Protein AF-A0A368F653-F1 (afdb_monomer)

Structure (mmCIF, N/CA/C/O backbone):
data_AF-A0A368F653-F1
#
_entry.id   AF-A0A368F653-F1
#
loop_
_atom_site.group_PDB
_atom_site.id
_atom_site.type_symbol
_atom_site.label_atom_id
_atom_site.label_alt_id
_atom_site.label_comp_id
_atom_site.label_asym_id
_atom_site.label_entity_id
_atom_site.label_seq_id
_atom_site.pdbx_PDB_ins_code
_atom_site.Cartn_x
_atom_site.Cartn_y
_atom_site.Cartn_z
_atom_site.occupancy
_atom_site.B_iso_or_equiv
_atom_site.auth_seq_id
_atom_site.auth_comp_id
_atom_site.auth_asym_id
_atom_site.auth_atom_id
_atom_site.pdbx_PDB_model_num
ATOM 1 N N . MET A 1 1 ? -7.208 -4.923 5.450 1.00 76.88 1 MET A N 1
ATOM 2 C CA . MET A 1 1 ? -7.261 -4.304 6.801 1.00 76.88 1 MET A CA 1
ATOM 3 C C . MET A 1 1 ? -8.378 -3.270 6.935 1.00 76.88 1 MET A C 1
ATOM 5 O O . MET A 1 1 ? -9.140 -3.354 7.892 1.00 76.88 1 MET A O 1
ATOM 9 N N . SER A 1 2 ? -8.522 -2.337 5.993 1.00 80.44 2 SER A N 1
ATOM 10 C CA . SER A 1 2 ? -9.525 -1.257 6.032 1.00 80.44 2 SER A CA 1
ATOM 11 C C . SER A 1 2 ? -10.973 -1.756 6.142 1.00 80.44 2 SER A C 1
ATOM 13 O O . SER A 1 2 ? -11.711 -1.318 7.021 1.00 80.44 2 SER A O 1
ATOM 15 N N . LEU A 1 3 ? -11.347 -2.781 5.364 1.00 83.62 3 LEU A N 1
ATOM 16 C CA . LEU A 1 3 ? -12.673 -3.419 5.440 1.00 83.62 3 LEU A CA 1
ATOM 17 C C . LEU A 1 3 ? -12.993 -4.018 6.817 1.00 83.62 3 LEU A C 1
ATOM 19 O O . LEU A 1 3 ? -14.116 -3.889 7.300 1.00 83.62 3 LEU A O 1
ATOM 23 N N . ASN A 1 4 ? -12.008 -4.640 7.472 1.00 85.12 4 ASN A N 1
ATOM 24 C CA . ASN A 1 4 ? -12.178 -5.210 8.811 1.00 85.12 4 ASN A CA 1
ATOM 25 C C . ASN A 1 4 ? -12.593 -4.122 9.814 1.00 85.12 4 ASN A C 1
ATOM 27 O O . ASN A 1 4 ? -13.530 -4.286 10.592 1.00 85.12 4 ASN A O 1
ATOM 31 N N . ARG A 1 5 ? -11.928 -2.967 9.740 1.00 83.50 5 ARG A N 1
ATOM 32 C CA . ARG A 1 5 ? -12.191 -1.832 10.628 1.00 83.50 5 ARG A CA 1
ATOM 33 C C . ARG A 1 5 ? -13.523 -1.170 10.328 1.00 83.50 5 ARG A C 1
ATOM 35 O O . ARG A 1 5 ? -14.296 -0.953 11.256 1.00 83.50 5 ARG A O 1
ATOM 42 N N . LEU A 1 6 ? -13.830 -0.927 9.056 1.00 85.19 6 LEU A N 1
ATOM 43 C CA . LEU A 1 6 ? -15.127 -0.380 8.669 1.00 85.19 6 LEU A CA 1
ATOM 44 C C . LEU A 1 6 ? -16.272 -1.280 9.164 1.00 85.19 6 LEU A C 1
ATOM 46 O O . LEU A 1 6 ? -17.218 -0.801 9.785 1.00 85.19 6 LEU A O 1
ATOM 50 N N . THR A 1 7 ? -16.143 -2.597 8.980 1.00 82.25 7 THR A N 1
ATOM 51 C CA . THR A 1 7 ? -17.160 -3.571 9.409 1.00 82.25 7 THR A CA 1
ATOM 52 C C . THR A 1 7 ? -17.342 -3.579 10.927 1.00 82.25 7 THR A C 1
ATOM 54 O O . THR A 1 7 ? -18.479 -3.612 11.398 1.00 82.25 7 THR A O 1
ATOM 57 N N . SER A 1 8 ? -16.252 -3.475 11.699 1.00 83.00 8 SER A N 1
ATOM 58 C CA . SER A 1 8 ? -16.332 -3.384 13.166 1.00 83.00 8 SER A CA 1
ATOM 59 C C . SER A 1 8 ? -17.085 -2.142 13.663 1.00 83.00 8 SER A C 1
ATOM 61 O O . SER A 1 8 ? -17.682 -2.185 14.737 1.00 83.00 8 SER A O 1
ATOM 63 N N . LEU A 1 9 ? -17.092 -1.056 12.879 1.00 82.25 9 LEU A N 1
ATOM 64 C CA . LEU A 1 9 ? -17.751 0.204 13.233 1.00 82.25 9 LEU A CA 1
ATOM 65 C C . LEU A 1 9 ? -19.211 0.264 12.776 1.00 82.25 9 LEU A C 1
ATOM 67 O O . LEU A 1 9 ? -20.044 0.812 13.493 1.00 82.25 9 LEU A O 1
ATOM 71 N N . ILE A 1 10 ? -19.527 -0.267 11.590 1.00 83.12 10 ILE A N 1
ATOM 72 C CA . ILE A 1 10 ? -20.886 -0.200 11.032 1.00 83.12 10 ILE A CA 1
ATOM 73 C C . ILE A 1 10 ? -21.785 -1.282 11.636 1.00 83.12 10 ILE A C 1
ATOM 75 O O . ILE A 1 10 ? -22.925 -0.992 11.996 1.00 83.12 10 ILE A O 1
ATOM 79 N N . VAL A 1 11 ? -21.30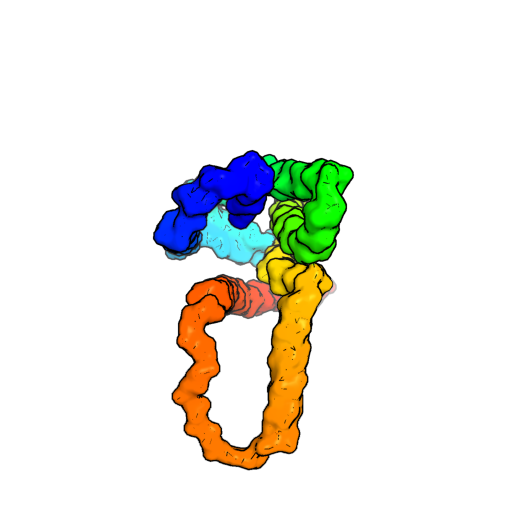1 -2.526 11.750 1.00 82.06 11 VAL A N 1
ATOM 80 C CA . VAL A 1 11 ? -22.145 -3.670 12.136 1.00 82.06 11 VAL A CA 1
ATOM 81 C C . VAL A 1 11 ? -21.439 -4.555 13.172 1.00 82.06 11 VAL A C 1
ATOM 83 O O . VAL A 1 11 ? -21.018 -5.671 12.856 1.00 82.06 11 VAL A O 1
ATOM 86 N N . PRO A 1 12 ? -21.328 -4.108 14.438 1.00 76.88 12 PRO A N 1
ATOM 87 C CA . PRO A 1 12 ? -20.602 -4.844 15.477 1.00 76.88 12 PRO A CA 1
ATOM 88 C C . PRO A 1 12 ? -21.175 -6.248 15.742 1.00 76.88 12 PRO A C 1
ATOM 90 O O . PRO A 1 12 ? -20.430 -7.174 16.052 1.00 76.88 12 PRO A O 1
ATOM 93 N N . THR A 1 13 ? -22.487 -6.441 15.569 1.00 75.25 13 THR A N 1
ATOM 94 C CA . THR A 1 13 ? -23.165 -7.733 15.779 1.00 75.25 13 THR A CA 1
ATOM 95 C C . THR A 1 13 ? -22.867 -8.757 14.682 1.00 75.25 13 THR A C 1
ATOM 97 O O . THR A 1 13 ? -22.738 -9.947 14.966 1.00 75.25 13 THR A O 1
ATOM 100 N N . SER A 1 14 ? -22.713 -8.309 13.435 1.00 75.75 14 SER A N 1
ATOM 101 C CA . SER A 1 14 ? -22.381 -9.179 12.298 1.00 75.75 14 SER A CA 1
ATOM 102 C C . SER A 1 14 ? -20.875 -9.346 12.122 1.00 75.75 14 SER A C 1
ATOM 104 O O . SER A 1 14 ? -20.441 -10.372 11.605 1.00 75.75 14 SER A O 1
ATOM 106 N N . TYR A 1 15 ? -20.068 -8.400 12.611 1.00 78.69 15 TYR A N 1
ATOM 107 C CA . TYR A 1 15 ? -18.607 -8.489 12.604 1.00 78.69 15 TYR A CA 1
ATOM 108 C C . TYR A 1 15 ? -18.107 -9.802 13.223 1.00 78.69 15 TYR A C 1
ATOM 110 O O . TYR A 1 15 ? -17.280 -10.484 12.623 1.00 78.69 15 TYR A O 1
ATOM 118 N N . LEU A 1 16 ? -18.680 -10.208 14.363 1.00 74.94 16 LEU A N 1
ATOM 119 C CA . LEU A 1 16 ? -18.322 -11.453 15.057 1.00 74.94 16 LEU A CA 1
ATOM 120 C C . LEU A 1 16 ? -18.653 -12.724 14.254 1.00 74.94 16 LEU A C 1
ATOM 122 O O . LEU A 1 16 ? -18.023 -13.757 14.464 1.00 74.94 16 LEU A O 1
ATOM 126 N N . LYS A 1 17 ? -19.621 -12.656 13.330 1.00 78.69 17 LYS A N 1
ATOM 127 C CA . LYS A 1 17 ? -19.984 -13.769 12.436 1.00 78.69 17 LYS A CA 1
ATOM 128 C C . LYS A 1 17 ? -19.128 -13.790 11.168 1.00 78.69 17 LYS A C 1
ATOM 130 O O . LYS A 1 17 ? -18.797 -14.862 10.674 1.00 78.69 17 LYS A O 1
ATOM 135 N N . ILE A 1 18 ? -18.768 -12.616 10.650 1.00 73.44 18 ILE A N 1
ATOM 136 C CA . ILE A 1 18 ? -17.991 -12.466 9.412 1.00 73.44 18 ILE A CA 1
ATOM 137 C C . ILE A 1 18 ? -16.508 -12.768 9.672 1.00 73.44 18 ILE A C 1
ATOM 139 O O . ILE A 1 18 ? -15.918 -13.615 9.000 1.00 73.44 18 ILE A O 1
ATOM 143 N N . PHE A 1 19 ? -15.916 -12.134 10.687 1.00 77.56 19 PHE A N 1
ATOM 144 C CA . PHE A 1 19 ? -14.489 -12.224 11.010 1.00 77.56 19 PHE A CA 1
ATOM 145 C C . PHE A 1 19 ? -14.221 -13.225 12.138 1.00 77.56 19 PHE A C 1
ATOM 147 O O . PHE A 1 19 ? -13.695 -12.890 13.199 1.00 77.56 19 PHE A O 1
ATOM 154 N N . THR A 1 20 ? -14.576 -14.490 11.905 1.00 80.56 20 THR A N 1
ATOM 155 C CA . THR A 1 20 ? -14.161 -15.584 12.796 1.00 80.56 20 THR A CA 1
ATOM 156 C C . THR A 1 20 ? -12.674 -15.913 12.594 1.00 80.56 20 THR A C 1
ATOM 158 O O . THR A 1 20 ? -12.119 -15.627 11.526 1.00 80.56 20 THR A O 1
ATOM 161 N N . PRO A 1 21 ? -11.996 -16.552 13.570 1.00 77.31 21 PRO A N 1
ATOM 162 C CA . PRO A 1 21 ? -10.597 -16.955 13.413 1.00 77.31 21 PRO A CA 1
ATOM 163 C C . PRO A 1 21 ? -10.356 -17.847 12.188 1.00 77.31 21 PRO A C 1
ATOM 165 O O . PRO A 1 21 ? -9.355 -17.679 11.498 1.00 77.31 21 PRO A O 1
ATOM 168 N N . ARG A 1 22 ? -11.301 -18.750 11.879 1.00 77.88 22 ARG A N 1
ATOM 169 C CA . ARG A 1 22 ? -11.236 -19.626 10.698 1.00 77.88 22 ARG A CA 1
ATOM 170 C C . ARG A 1 22 ? -11.344 -18.824 9.400 1.00 77.88 22 ARG A C 1
ATOM 172 O O . ARG A 1 22 ? -10.471 -18.948 8.551 1.00 77.88 22 ARG A O 1
ATOM 179 N N . ASN A 1 23 ? -12.345 -17.949 9.276 1.00 79.06 23 ASN A N 1
ATOM 180 C CA . ASN A 1 23 ? -12.518 -17.115 8.079 1.00 79.06 23 ASN A CA 1
ATOM 181 C C . ASN A 1 23 ? -11.330 -16.171 7.870 1.00 79.06 23 ASN A C 1
ATOM 183 O O . ASN A 1 23 ? -10.853 -16.007 6.754 1.00 79.06 23 ASN A O 1
ATOM 187 N N . THR A 1 24 ? -10.813 -15.589 8.953 1.00 81.00 24 THR A N 1
ATOM 188 C CA . THR A 1 24 ? -9.637 -14.713 8.899 1.00 81.00 24 THR A CA 1
ATOM 189 C C . THR A 1 24 ? -8.402 -15.480 8.427 1.00 81.00 24 THR A C 1
ATOM 191 O O . THR A 1 24 ? -7.661 -14.967 7.594 1.00 81.00 24 THR A O 1
ATOM 194 N N . ALA A 1 25 ? -8.199 -16.719 8.892 1.00 78.81 25 ALA A N 1
ATOM 195 C CA . ALA A 1 25 ? -7.115 -17.568 8.402 1.00 78.81 25 ALA A CA 1
ATOM 196 C C . ALA A 1 25 ? -7.254 -17.863 6.900 1.00 78.81 25 ALA A C 1
ATOM 198 O O . ALA A 1 25 ? -6.274 -17.731 6.173 1.00 78.81 25 ALA A O 1
ATOM 199 N N . VAL A 1 26 ? -8.465 -18.172 6.420 1.00 83.69 26 VAL A N 1
ATOM 200 C CA . VAL A 1 26 ? -8.724 -18.379 4.984 1.00 83.69 26 VAL A CA 1
ATOM 201 C C . VAL A 1 26 ? -8.425 -17.114 4.176 1.00 83.69 26 VAL A C 1
ATOM 203 O O . VAL A 1 26 ? -7.721 -17.198 3.176 1.00 83.69 26 VAL A O 1
ATOM 206 N N . ILE A 1 27 ? -8.886 -15.937 4.620 1.00 79.75 27 ILE A N 1
ATOM 207 C CA . ILE A 1 27 ? -8.609 -14.652 3.949 1.00 79.75 27 ILE A CA 1
ATOM 208 C C . ILE A 1 27 ? -7.101 -14.395 3.864 1.00 79.75 27 ILE A C 1
ATOM 210 O O . ILE A 1 27 ? -6.602 -13.974 2.821 1.00 79.75 27 ILE A O 1
ATOM 214 N N . VAL A 1 28 ? -6.367 -14.656 4.948 1.00 82.00 28 VAL A N 1
ATOM 215 C CA . VAL A 1 28 ? -4.909 -14.508 4.971 1.00 82.00 28 VAL A CA 1
ATOM 216 C C . VAL A 1 28 ? -4.273 -15.468 3.968 1.00 82.00 28 VAL A C 1
ATOM 218 O O . VAL A 1 28 ? -3.560 -15.003 3.088 1.00 82.00 28 VAL A O 1
ATOM 221 N N . ILE A 1 29 ? -4.572 -16.769 4.031 1.00 83.69 29 ILE A N 1
ATOM 222 C CA . ILE A 1 29 ? -4.018 -17.777 3.108 1.00 83.69 29 ILE A CA 1
ATOM 223 C C . ILE A 1 29 ? -4.320 -17.423 1.647 1.00 83.69 29 ILE A C 1
ATOM 225 O O . ILE A 1 29 ? -3.423 -17.483 0.811 1.00 83.69 29 ILE A O 1
ATOM 229 N N . ALA A 1 30 ? -5.546 -16.995 1.340 1.00 83.56 30 ALA A N 1
ATOM 230 C CA . ALA A 1 30 ? -5.925 -16.568 -0.004 1.00 83.56 30 ALA A CA 1
ATOM 231 C C . ALA A 1 30 ? -5.119 -15.344 -0.471 1.00 83.56 30 ALA A C 1
ATOM 233 O O . ALA A 1 30 ? -4.654 -15.312 -1.607 1.00 83.56 30 ALA A O 1
ATOM 234 N N . THR A 1 31 ? -4.893 -14.371 0.419 1.00 80.81 31 THR A N 1
ATOM 235 C CA . THR A 1 31 ? -4.040 -13.207 0.129 1.00 80.81 31 THR A CA 1
ATOM 236 C C . THR A 1 31 ? -2.606 -13.642 -0.179 1.00 80.81 31 THR A C 1
ATOM 238 O O . THR A 1 31 ? -2.029 -13.188 -1.160 1.00 80.81 31 THR A O 1
ATOM 241 N N . TRP A 1 32 ? -2.044 -14.564 0.611 1.00 85.44 32 TRP A N 1
ATOM 242 C CA . TRP A 1 32 ? -0.703 -15.109 0.377 1.00 85.44 32 TRP A CA 1
ATOM 243 C C . TRP A 1 32 ? -0.597 -15.857 -0.950 1.00 85.44 32 TRP A C 1
ATOM 245 O O . TRP A 1 32 ? 0.360 -15.647 -1.690 1.00 85.44 32 TRP A O 1
ATOM 255 N N . ALA A 1 33 ? -1.577 -16.703 -1.268 1.00 84.75 33 ALA A N 1
ATOM 256 C CA . ALA A 1 33 ? -1.611 -17.438 -2.528 1.00 84.75 33 ALA A CA 1
ATOM 257 C C . ALA A 1 33 ? -1.685 -16.488 -3.733 1.00 84.75 33 ALA A C 1
ATOM 259 O O . ALA A 1 33 ? -0.970 -16.683 -4.717 1.00 84.75 33 ALA A O 1
ATOM 260 N N . PHE A 1 34 ? -2.493 -15.428 -3.636 1.00 81.50 34 PHE A N 1
ATOM 261 C CA . PHE A 1 34 ? -2.570 -14.389 -4.661 1.00 81.50 34 PHE A CA 1
ATOM 262 C C . PHE A 1 34 ? -1.222 -13.677 -4.844 1.00 81.50 34 PHE A C 1
ATOM 264 O O . PHE A 1 34 ? -0.725 -13.610 -5.964 1.00 81.50 34 PHE A O 1
ATOM 271 N N . SER A 1 35 ? -0.583 -13.238 -3.752 1.00 79.56 35 SER A N 1
ATOM 272 C CA . SER A 1 35 ? 0.741 -12.602 -3.805 1.00 79.56 35 SER A CA 1
ATOM 273 C C . SER A 1 35 ? 1.816 -13.519 -4.391 1.00 79.56 35 SER A C 1
ATOM 275 O O . SER A 1 35 ? 2.617 -13.084 -5.215 1.00 79.56 35 SER A O 1
ATOM 277 N N . PHE A 1 36 ? 1.829 -14.796 -4.006 1.00 81.44 36 PHE A N 1
ATOM 278 C CA . PHE A 1 36 ? 2.772 -15.763 -4.561 1.00 81.44 36 PHE A CA 1
ATOM 279 C C . PHE A 1 36 ? 2.563 -15.933 -6.067 1.00 81.44 36 PHE A C 1
ATOM 281 O O . PHE A 1 36 ? 3.524 -15.875 -6.824 1.00 81.44 36 PHE A O 1
ATOM 288 N N . THR A 1 37 ? 1.306 -16.036 -6.505 1.00 83.38 37 THR A N 1
ATOM 289 C CA . THR A 1 37 ? 0.952 -16.153 -7.927 1.00 83.38 37 THR A CA 1
ATOM 290 C C . THR A 1 37 ? 1.459 -14.956 -8.729 1.00 83.38 37 THR A C 1
ATOM 292 O O . THR A 1 37 ? 2.094 -15.142 -9.766 1.00 83.38 37 THR A O 1
ATOM 295 N N . THR A 1 38 ? 1.240 -13.730 -8.239 1.00 76.50 38 THR A N 1
ATOM 296 C CA . THR A 1 38 ? 1.727 -12.520 -8.918 1.00 76.50 38 THR A CA 1
ATOM 297 C C . THR A 1 38 ? 3.252 -12.466 -8.976 1.00 76.50 38 THR A C 1
ATOM 299 O O . THR A 1 38 ? 3.799 -12.092 -10.006 1.00 76.50 38 THR A O 1
ATOM 302 N N . CYS A 1 39 ? 3.954 -12.897 -7.921 1.00 80.19 39 CYS A N 1
ATOM 303 C CA . CYS A 1 39 ? 5.417 -12.956 -7.929 1.00 80.19 39 CYS A CA 1
ATOM 304 C C . CYS A 1 39 ? 5.948 -14.020 -8.897 1.00 80.19 39 CYS A C 1
ATOM 306 O O . CYS A 1 39 ? 6.911 -13.768 -9.614 1.00 80.19 39 CYS A O 1
ATOM 308 N N . SER A 1 40 ? 5.322 -15.198 -8.953 1.00 80.75 40 SER A N 1
ATOM 309 C CA . SER A 1 40 ? 5.719 -16.260 -9.881 1.00 80.75 40 SER A CA 1
ATOM 310 C C . SER A 1 40 ? 5.539 -15.852 -11.343 1.00 80.75 40 SER A C 1
ATOM 312 O O . SER A 1 40 ? 6.361 -16.224 -12.171 1.00 80.75 40 SER A O 1
ATOM 314 N N . MET A 1 41 ? 4.514 -15.052 -11.665 1.00 79.06 41 MET A N 1
ATOM 315 C CA . MET A 1 41 ? 4.319 -14.524 -13.022 1.00 79.06 41 MET A CA 1
ATOM 316 C C . MET A 1 41 ? 5.480 -13.639 -13.492 1.00 79.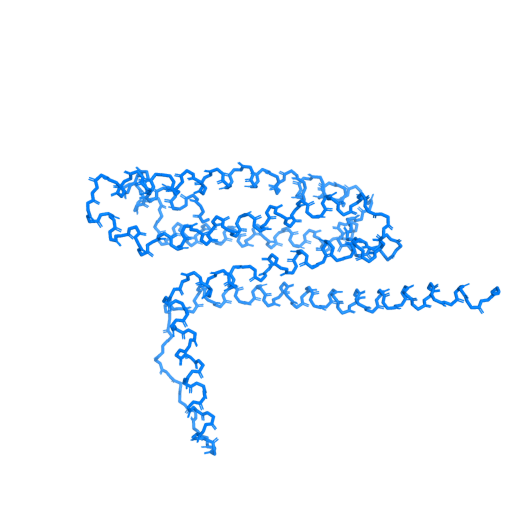06 41 MET A C 1
ATOM 318 O O . MET A 1 41 ? 5.809 -13.662 -14.672 1.00 79.06 41 MET A O 1
ATOM 322 N N . LEU A 1 42 ? 6.131 -12.908 -12.582 1.00 76.06 42 LEU A N 1
ATOM 323 C CA . LEU A 1 42 ? 7.281 -12.056 -12.907 1.00 76.06 42 LEU A CA 1
ATOM 324 C C . LEU A 1 42 ? 8.556 -12.851 -13.228 1.00 76.06 42 LEU A C 1
ATOM 326 O O . LEU A 1 42 ? 9.484 -12.295 -13.807 1.00 76.06 42 LEU A O 1
ATOM 330 N N . LEU A 1 43 ? 8.613 -14.135 -12.859 1.00 79.81 43 LEU A N 1
ATOM 331 C CA . LEU A 1 43 ? 9.750 -15.020 -13.142 1.00 79.81 43 LEU A CA 1
ATOM 332 C C . LEU A 1 43 ? 9.660 -15.688 -14.522 1.00 79.81 43 LEU A C 1
ATOM 334 O O . LEU A 1 43 ? 10.589 -16.383 -14.919 1.00 79.81 43 LEU A O 1
ATOM 338 N N . ILE A 1 44 ? 8.543 -15.521 -15.232 1.00 83.25 44 ILE A N 1
ATOM 339 C CA . ILE A 1 44 ? 8.349 -16.084 -16.569 1.00 83.25 44 ILE A CA 1
ATOM 340 C C . ILE A 1 44 ? 9.101 -15.222 -17.588 1.00 83.25 44 ILE A C 1
ATOM 342 O O . ILE A 1 44 ? 9.008 -13.991 -17.559 1.00 83.25 44 ILE A O 1
ATOM 346 N N . ASP A 1 45 ? 9.804 -15.869 -18.519 1.00 80.62 45 ASP A N 1
ATOM 347 C CA . ASP A 1 45 ? 10.532 -15.188 -19.590 1.00 80.62 45 ASP A CA 1
ATOM 348 C C . ASP A 1 45 ? 9.610 -14.257 -20.394 1.00 80.62 45 ASP A C 1
ATOM 350 O O . ASP A 1 45 ? 8.548 -14.650 -20.884 1.00 80.62 45 ASP A O 1
ATOM 354 N N . GLY A 1 46 ? 10.013 -12.989 -20.510 1.00 79.81 46 GLY A N 1
ATOM 355 C CA . GLY A 1 46 ? 9.236 -11.933 -21.162 1.00 79.81 46 GLY A CA 1
ATOM 356 C C . GLY A 1 46 ? 8.209 -11.238 -20.259 1.00 79.81 46 GLY A C 1
ATOM 357 O O . GLY A 1 46 ? 7.622 -10.243 -20.675 1.00 79.81 46 GLY A O 1
ATOM 358 N N . CYS A 1 47 ? 7.987 -11.697 -19.030 1.00 81.06 47 CYS A N 1
ATOM 359 C CA . CYS A 1 47 ? 7.105 -11.054 -18.045 1.00 81.06 47 CYS A CA 1
ATOM 360 C C . CYS A 1 47 ? 7.890 -10.343 -16.924 1.00 81.06 47 CYS A C 1
ATOM 362 O O . CYS A 1 47 ? 7.308 -9.862 -15.951 1.00 81.06 47 CYS A O 1
ATOM 364 N N . ASN A 1 48 ? 9.215 -10.301 -17.048 1.00 79.56 48 ASN A N 1
ATOM 365 C CA . ASN A 1 48 ? 10.139 -9.797 -16.044 1.00 79.56 48 ASN A CA 1
ATOM 366 C C . ASN A 1 48 ? 10.036 -8.275 -15.843 1.00 79.56 48 ASN A C 1
ATOM 368 O O . ASN A 1 48 ? 9.822 -7.510 -16.789 1.00 79.56 48 ASN A O 1
ATOM 372 N N . PHE A 1 49 ? 10.247 -7.855 -14.595 1.00 78.00 49 PHE A N 1
ATOM 373 C CA . PHE A 1 49 ? 10.353 -6.460 -14.174 1.00 78.00 49 PHE A CA 1
ATOM 374 C C . PHE A 1 49 ? 11.823 -6.147 -13.894 1.00 78.00 49 PHE A C 1
ATOM 376 O O . PHE A 1 49 ? 12.366 -6.580 -12.877 1.00 78.00 49 PHE A O 1
ATOM 383 N N . ASN A 1 50 ? 12.479 -5.452 -14.824 1.00 76.38 50 ASN A N 1
ATOM 384 C CA . ASN A 1 50 ? 13.919 -5.219 -14.779 1.00 76.38 50 ASN A CA 1
ATOM 385 C C . ASN A 1 50 ? 14.239 -3.725 -14.783 1.00 76.38 50 ASN A C 1
ATOM 387 O O . ASN A 1 50 ? 13.500 -2.903 -15.318 1.00 76.38 50 ASN A O 1
ATOM 391 N N . PHE A 1 51 ? 15.397 -3.395 -14.219 1.00 72.81 51 PHE A N 1
ATOM 392 C CA . PHE A 1 51 ? 15.971 -2.064 -14.326 1.00 72.81 51 PHE A CA 1
ATOM 393 C C . PHE A 1 51 ? 16.626 -1.880 -15.700 1.00 72.81 51 PHE A C 1
ATOM 395 O O . PHE A 1 51 ? 17.519 -2.652 -16.070 1.00 72.81 51 PHE A O 1
ATOM 402 N N . ILE A 1 52 ? 16.180 -0.874 -16.450 1.00 75.12 52 ILE A N 1
ATOM 403 C CA . ILE A 1 52 ? 16.729 -0.510 -17.756 1.00 75.12 52 ILE A CA 1
ATOM 404 C C . ILE A 1 52 ? 17.770 0.588 -17.535 1.00 75.12 52 ILE A C 1
ATOM 406 O O . ILE A 1 52 ? 17.432 1.729 -17.231 1.00 75.12 52 ILE A O 1
ATOM 410 N N . GLY A 1 53 ? 19.051 0.238 -17.688 1.00 67.88 53 GLY A N 1
ATOM 411 C CA . GLY A 1 53 ? 20.170 1.147 -17.410 1.00 67.88 53 GLY A CA 1
ATOM 412 C C . GLY A 1 53 ? 20.207 2.398 -18.293 1.00 67.88 53 GLY A C 1
ATOM 413 O O . GLY A 1 53 ? 20.643 3.439 -17.819 1.00 67.88 53 GLY A O 1
ATOM 414 N N . SER A 1 54 ? 19.704 2.327 -19.532 1.00 71.44 54 SER A N 1
ATOM 415 C CA . SER A 1 54 ? 19.656 3.478 -20.448 1.00 71.44 54 SER A CA 1
ATOM 416 C C . SER A 1 54 ? 18.653 4.550 -20.016 1.00 71.44 54 SER A C 1
ATOM 418 O O . SER A 1 54 ? 18.891 5.728 -20.238 1.00 71.44 54 SER A O 1
ATOM 420 N N . GLU A 1 55 ? 17.561 4.149 -19.363 1.00 67.94 55 GLU A N 1
ATOM 421 C CA . GLU A 1 55 ? 16.473 5.042 -18.935 1.00 67.94 55 GLU A CA 1
ATOM 422 C C . GLU A 1 55 ? 16.490 5.316 -17.422 1.00 67.94 55 GLU A C 1
ATOM 424 O O . GLU A 1 55 ? 15.676 6.084 -16.911 1.00 67.94 55 GLU A O 1
ATOM 429 N N . ALA A 1 56 ? 17.416 4.679 -16.695 1.00 72.88 56 ALA A N 1
ATOM 430 C CA . ALA A 1 56 ? 17.528 4.707 -15.237 1.00 72.88 56 ALA A CA 1
ATOM 431 C C . ALA A 1 56 ? 16.186 4.476 -14.510 1.00 72.88 56 ALA A C 1
ATOM 433 O O . ALA A 1 56 ? 15.912 5.072 -13.463 1.00 72.88 56 ALA A O 1
ATOM 434 N N . GLU A 1 57 ? 15.352 3.592 -15.060 1.00 71.75 57 GLU A N 1
ATOM 435 C CA . GLU A 1 57 ? 14.026 3.285 -14.534 1.00 71.75 57 GLU A CA 1
ATOM 436 C C . GLU A 1 57 ? 13.759 1.781 -14.473 1.00 71.75 57 GLU A C 1
ATOM 438 O O . GLU A 1 57 ? 14.377 0.970 -15.169 1.00 71.75 57 GLU A O 1
ATOM 443 N N . PHE A 1 58 ? 12.806 1.403 -13.625 1.00 75.69 58 PHE A N 1
ATOM 444 C CA . PHE A 1 58 ? 12.275 0.050 -13.611 1.00 75.69 58 PHE A CA 1
ATOM 445 C C . PHE A 1 58 ? 11.088 -0.047 -14.555 1.00 75.69 58 PHE A C 1
ATOM 447 O O . PHE A 1 58 ? 10.093 0.654 -14.375 1.00 75.69 58 PHE A O 1
ATOM 454 N N . ALA A 1 59 ? 11.175 -0.959 -15.516 1.00 76.38 59 ALA A N 1
ATOM 455 C CA . ALA A 1 59 ? 10.116 -1.186 -16.480 1.00 76.38 59 ALA A CA 1
ATOM 456 C C . ALA A 1 59 ? 9.877 -2.683 -16.699 1.00 76.38 59 ALA A C 1
ATOM 458 O O . ALA A 1 59 ? 10.745 -3.540 -16.492 1.00 76.38 59 ALA A O 1
ATOM 459 N N . PHE A 1 60 ? 8.657 -2.999 -17.121 1.00 81.50 60 PHE A N 1
ATOM 460 C CA . PHE A 1 60 ? 8.318 -4.338 -17.582 1.00 81.50 60 PHE A CA 1
ATOM 461 C C . PHE A 1 60 ? 8.904 -4.575 -18.975 1.00 81.50 60 PHE A C 1
ATOM 463 O O . PHE A 1 60 ? 9.032 -3.646 -19.770 1.00 81.50 60 PHE A O 1
ATOM 470 N N . SER A 1 61 ? 9.239 -5.829 -19.280 1.00 82.44 61 SER A N 1
ATOM 471 C CA . SER A 1 61 ? 9.655 -6.227 -20.629 1.00 82.44 61 SER A CA 1
ATOM 472 C C . SER A 1 61 ? 8.623 -5.807 -21.689 1.00 82.44 61 SER A C 1
ATOM 474 O O . SER A 1 61 ? 7.418 -5.930 -21.470 1.00 82.44 61 SER A O 1
ATOM 476 N N . ASP A 1 62 ? 9.092 -5.387 -22.868 1.00 80.69 62 ASP A N 1
ATOM 477 C CA . ASP A 1 62 ? 8.242 -4.955 -23.992 1.00 80.69 62 ASP A CA 1
ATOM 478 C C . ASP A 1 62 ? 7.493 -6.114 -24.687 1.00 80.69 62 ASP A C 1
ATOM 480 O O . ASP A 1 62 ? 6.816 -5.958 -25.703 1.00 80.69 62 ASP A O 1
ATOM 484 N N . SER A 1 63 ? 7.585 -7.327 -24.139 1.00 87.88 63 SER A N 1
ATOM 485 C CA . SER A 1 63 ? 6.775 -8.442 -24.609 1.00 87.88 63 SER A CA 1
ATOM 486 C C . SER A 1 63 ? 5.284 -8.206 -24.320 1.00 87.88 63 SER A C 1
ATOM 488 O O . SER A 1 63 ? 4.887 -7.494 -23.392 1.00 87.88 63 SER A O 1
ATOM 490 N N . ARG A 1 64 ? 4.421 -8.915 -25.057 1.00 86.31 64 ARG A N 1
ATOM 491 C CA . ARG A 1 64 ? 2.968 -8.901 -24.825 1.00 86.31 64 ARG A CA 1
ATOM 492 C C . ARG A 1 64 ? 2.595 -9.269 -23.382 1.00 86.31 64 ARG A C 1
ATOM 494 O O . ARG A 1 64 ? 1.579 -8.785 -22.888 1.00 86.31 64 ARG A O 1
ATOM 501 N N . CYS A 1 65 ? 3.391 -10.109 -22.713 1.00 86.19 65 CYS A N 1
ATOM 502 C CA . CYS A 1 65 ? 3.164 -10.461 -21.314 1.00 86.19 65 CYS A CA 1
ATOM 503 C C . CYS A 1 65 ? 3.491 -9.299 -20.370 1.00 86.19 65 CYS A C 1
ATOM 505 O O . CYS A 1 65 ? 2.664 -8.944 -19.530 1.00 86.19 65 CYS A O 1
ATOM 507 N N . GLY A 1 66 ? 4.663 -8.679 -20.532 1.00 83.12 66 GLY A N 1
ATOM 508 C CA . GLY A 1 66 ? 5.093 -7.563 -19.692 1.00 83.12 66 GLY A CA 1
ATOM 509 C C . GLY A 1 66 ? 4.159 -6.359 -19.817 1.00 83.12 66 GLY A C 1
ATOM 510 O O . GLY A 1 66 ? 3.726 -5.818 -18.802 1.00 83.12 66 GLY A O 1
ATOM 511 N N . GLN A 1 67 ? 3.714 -6.026 -21.035 1.00 84.81 67 GLN A N 1
ATOM 512 C CA . GLN A 1 67 ? 2.724 -4.962 -21.250 1.00 84.81 67 GLN A CA 1
ATOM 513 C C . GLN A 1 67 ? 1.353 -5.274 -20.620 1.00 84.81 67 GLN A C 1
ATOM 515 O O . GLN A 1 67 ? 0.678 -4.373 -20.111 1.00 84.81 67 GLN A O 1
ATOM 520 N N . LEU A 1 68 ? 0.922 -6.543 -20.636 1.00 86.19 68 LEU A N 1
ATOM 521 C CA . LEU A 1 68 ? -0.319 -6.968 -19.983 1.00 86.19 68 LEU A CA 1
ATOM 522 C C . LEU A 1 68 ? -0.220 -6.762 -18.465 1.00 86.19 68 LEU A C 1
ATOM 524 O O . LEU A 1 68 ? -1.119 -6.176 -17.863 1.00 86.19 68 LEU A O 1
ATOM 528 N N . ILE A 1 69 ? 0.879 -7.206 -17.854 1.00 85.25 69 ILE A N 1
ATOM 529 C CA . ILE A 1 69 ? 1.113 -7.069 -16.412 1.00 85.25 69 ILE A CA 1
ATOM 530 C C . ILE A 1 69 ? 1.212 -5.591 -16.025 1.00 85.25 69 ILE A C 1
ATOM 532 O O . ILE A 1 69 ? 0.514 -5.167 -15.105 1.00 85.25 69 ILE A O 1
ATOM 536 N N . ALA A 1 70 ? 1.975 -4.790 -16.770 1.00 84.31 70 ALA A N 1
ATOM 537 C CA . ALA A 1 70 ? 2.089 -3.351 -16.544 1.00 84.31 70 ALA A CA 1
ATOM 538 C C . ALA A 1 70 ? 0.712 -2.663 -16.552 1.00 84.31 70 ALA A C 1
ATOM 540 O O . ALA A 1 70 ? 0.360 -1.893 -15.661 1.00 84.31 70 ALA A O 1
ATOM 541 N N . ARG A 1 71 ? -0.143 -2.978 -17.529 1.00 82.88 71 ARG A N 1
ATOM 542 C CA . ARG A 1 71 ? -1.454 -2.325 -17.625 1.00 82.88 71 ARG A CA 1
ATOM 543 C C . ARG A 1 71 ? -2.444 -2.808 -16.561 1.00 82.88 71 ARG A C 1
ATOM 545 O O . ARG A 1 71 ? -3.145 -1.989 -15.968 1.00 82.88 71 ARG A O 1
ATOM 552 N N . TYR A 1 72 ? -2.548 -4.118 -16.343 1.00 85.25 72 TYR A N 1
ATOM 553 C CA . TYR A 1 72 ? -3.583 -4.683 -15.472 1.00 85.25 72 TYR A CA 1
ATOM 554 C C . TYR A 1 72 ? -3.181 -4.719 -13.997 1.00 85.25 72 TYR A C 1
ATOM 556 O O . TYR A 1 72 ? -4.009 -4.416 -13.139 1.00 85.25 72 TYR A O 1
ATOM 564 N N . VAL A 1 73 ? -1.937 -5.088 -13.694 1.00 82.31 73 VAL A N 1
ATOM 565 C CA . VAL A 1 73 ? -1.457 -5.235 -12.314 1.00 82.31 73 VAL A CA 1
ATOM 566 C C . VAL A 1 73 ? -0.920 -3.908 -11.797 1.00 82.31 73 VAL A C 1
ATOM 568 O O . VAL A 1 73 ? -1.348 -3.456 -10.737 1.00 82.31 73 VAL A O 1
ATOM 571 N N . ASP A 1 74 ? -0.026 -3.264 -12.547 1.00 81.94 74 ASP A N 1
ATOM 572 C CA . ASP A 1 74 ? 0.640 -2.060 -12.053 1.00 81.94 74 ASP A CA 1
ATOM 573 C C . ASP A 1 74 ? -0.285 -0.836 -12.076 1.00 81.94 74 ASP A C 1
ATOM 575 O O . ASP A 1 74 ? -0.468 -0.187 -11.050 1.00 81.94 74 ASP A O 1
ATOM 579 N N . ILE A 1 75 ? -0.976 -0.580 -13.190 1.00 83.25 75 ILE A N 1
ATOM 580 C CA . ILE A 1 75 ? -1.872 0.582 -13.293 1.00 83.25 75 ILE A CA 1
ATOM 581 C C . ILE A 1 75 ? -3.271 0.267 -12.752 1.00 83.25 75 ILE A C 1
ATOM 583 O O . ILE A 1 75 ? -3.718 0.886 -11.783 1.00 83.25 75 ILE A O 1
ATOM 587 N N . ALA A 1 76 ? -4.003 -0.666 -13.369 1.00 88.94 76 ALA A N 1
ATOM 588 C CA . ALA A 1 76 ? -5.432 -0.825 -13.088 1.00 88.94 76 ALA A CA 1
ATOM 589 C C . ALA A 1 76 ? -5.706 -1.327 -11.661 1.00 88.94 76 ALA A C 1
ATOM 591 O O . ALA A 1 76 ? -6.491 -0.715 -10.932 1.00 88.94 76 ALA A O 1
ATOM 592 N N . TYR A 1 77 ? -5.050 -2.411 -11.238 1.00 87.19 77 TYR A N 1
ATOM 593 C CA . TYR A 1 77 ? -5.263 -2.992 -9.913 1.00 87.19 77 TYR A CA 1
ATOM 594 C C . TYR A 1 77 ? -4.835 -2.042 -8.787 1.00 87.19 77 TYR A C 1
ATOM 596 O O . TYR A 1 77 ? -5.633 -1.790 -7.879 1.00 87.19 77 TYR A O 1
ATOM 604 N N . ASN A 1 78 ? -3.635 -1.454 -8.855 1.00 88.75 78 ASN A N 1
ATOM 605 C CA . ASN A 1 78 ? -3.172 -0.528 -7.816 1.00 88.75 78 ASN A CA 1
ATOM 606 C C . ASN A 1 78 ? -4.014 0.753 -7.760 1.00 88.75 78 ASN A C 1
ATOM 608 O O . ASN A 1 78 ? -4.340 1.218 -6.666 1.00 88.75 78 ASN A O 1
ATOM 612 N N . THR A 1 79 ? -4.447 1.289 -8.907 1.00 89.31 79 THR A N 1
ATOM 613 C CA . THR A 1 79 ? -5.335 2.463 -8.941 1.00 89.31 79 THR A CA 1
ATOM 614 C C . THR A 1 79 ? -6.676 2.160 -8.279 1.00 89.31 79 THR A C 1
ATOM 616 O O . THR A 1 79 ? -7.123 2.915 -7.413 1.00 89.31 79 THR A O 1
ATOM 619 N N . VAL A 1 80 ? -7.311 1.032 -8.622 1.00 91.62 80 VAL A N 1
ATOM 620 C CA . VAL A 1 80 ? -8.564 0.600 -7.980 1.00 91.62 80 VAL A CA 1
ATOM 621 C C . VAL A 1 80 ? -8.360 0.402 -6.479 1.00 91.62 80 VAL A C 1
ATOM 623 O O . VAL A 1 80 ? -9.211 0.806 -5.682 1.00 91.62 80 VAL A O 1
ATOM 626 N N . LEU A 1 81 ? -7.225 -0.164 -6.068 1.00 89.00 81 LEU A N 1
ATOM 627 C CA . LEU A 1 81 ? -6.886 -0.341 -4.660 1.00 89.00 81 LEU A CA 1
ATOM 628 C C . LEU A 1 81 ? -6.817 1.012 -3.941 1.00 89.00 81 LEU A C 1
ATOM 630 O O . LEU A 1 81 ? -7.495 1.189 -2.934 1.00 89.00 81 LEU A O 1
ATOM 634 N N . VAL A 1 82 ? -6.083 1.994 -4.466 1.00 91.00 82 VAL A N 1
ATOM 635 C CA . VAL A 1 82 ? -5.972 3.335 -3.861 1.00 91.00 82 VAL A CA 1
ATOM 636 C C . VAL A 1 82 ? -7.331 4.033 -3.782 1.00 91.00 82 VAL A C 1
ATOM 638 O O . VAL A 1 82 ? -7.721 4.513 -2.713 1.00 91.00 82 VAL A O 1
ATOM 641 N N . VAL A 1 83 ? -8.074 4.048 -4.892 1.00 92.62 83 VAL A N 1
ATOM 642 C CA . VAL A 1 83 ? -9.375 4.725 -5.003 1.00 92.62 83 VAL A CA 1
ATOM 643 C C . VAL A 1 83 ? -10.428 4.092 -4.095 1.00 92.62 83 VAL A C 1
ATOM 645 O O . VAL A 1 83 ? -11.338 4.782 -3.650 1.00 92.62 83 VAL A O 1
ATOM 648 N N . THR A 1 84 ? -10.318 2.804 -3.768 1.00 91.88 84 THR A N 1
ATOM 649 C CA . THR A 1 84 ? -11.260 2.136 -2.856 1.00 91.88 84 THR A CA 1
ATOM 650 C C . THR A 1 84 ? -10.810 2.201 -1.397 1.00 91.88 84 THR A C 1
ATOM 652 O O . THR A 1 84 ? -11.614 2.502 -0.513 1.00 91.88 84 THR A O 1
ATOM 655 N N . VAL A 1 85 ? -9.529 1.957 -1.116 1.00 91.31 85 VAL A N 1
ATOM 656 C CA . VAL A 1 85 ? -9.000 1.838 0.249 1.00 91.31 85 VAL A CA 1
ATOM 657 C C . VAL A 1 85 ? -8.956 3.184 0.966 1.00 91.31 85 VAL A C 1
ATOM 659 O O . VAL A 1 85 ? -9.389 3.254 2.119 1.00 91.31 85 VAL A O 1
ATOM 662 N N . ILE A 1 86 ? -8.508 4.260 0.307 1.00 92.50 86 ILE A N 1
ATOM 663 C CA . ILE A 1 86 ? -8.404 5.581 0.950 1.00 92.50 86 ILE A CA 1
ATOM 664 C C . ILE A 1 86 ? -9.780 6.089 1.416 1.00 92.50 86 ILE A C 1
ATOM 666 O O . ILE A 1 86 ? -9.902 6.451 2.592 1.00 92.50 86 ILE A O 1
ATOM 670 N N . PRO A 1 87 ? -10.849 6.074 0.593 1.00 93.62 87 PRO A N 1
ATOM 671 C CA . PRO A 1 87 ? -12.178 6.456 1.063 1.00 93.62 87 PRO A CA 1
ATOM 672 C C . PRO A 1 87 ? -12.692 5.570 2.194 1.00 93.62 87 PRO A C 1
ATOM 674 O O . PRO A 1 87 ? -13.280 6.091 3.137 1.00 93.62 87 PRO A O 1
ATOM 677 N N . ILE A 1 88 ? -12.444 4.255 2.159 1.00 92.19 88 ILE A N 1
ATOM 678 C CA . ILE A 1 88 ? -12.824 3.346 3.254 1.00 92.19 88 ILE A CA 1
ATOM 679 C C . ILE A 1 88 ? -12.121 3.741 4.561 1.00 92.19 88 ILE A C 1
ATOM 681 O O . ILE A 1 88 ? -12.759 3.750 5.620 1.00 92.19 88 ILE A O 1
ATOM 685 N N . ASP A 1 89 ? -10.833 4.086 4.511 1.00 91.56 89 ASP A N 1
ATOM 686 C CA . ASP A 1 89 ? -10.066 4.527 5.680 1.00 91.56 89 ASP A CA 1
ATOM 687 C C . ASP A 1 89 ? -10.581 5.873 6.223 1.00 91.56 89 ASP A C 1
ATOM 689 O O . ASP A 1 89 ? -10.786 6.016 7.435 1.00 91.56 89 ASP A O 1
ATOM 693 N N . ILE A 1 90 ? -10.869 6.836 5.339 1.00 92.19 90 ILE A N 1
ATOM 694 C CA . ILE A 1 90 ? -11.441 8.143 5.704 1.00 92.19 90 ILE A CA 1
ATOM 695 C C . ILE A 1 90 ? -12.836 7.976 6.315 1.00 92.19 90 ILE A C 1
ATOM 697 O O . ILE A 1 90 ? -13.114 8.530 7.381 1.00 92.19 90 ILE A O 1
ATOM 701 N N . LEU A 1 91 ? -13.705 7.179 5.686 1.00 92.06 91 LEU A N 1
ATOM 702 C CA . LEU A 1 91 ? -15.039 6.865 6.198 1.00 92.06 91 LEU A CA 1
ATOM 703 C C 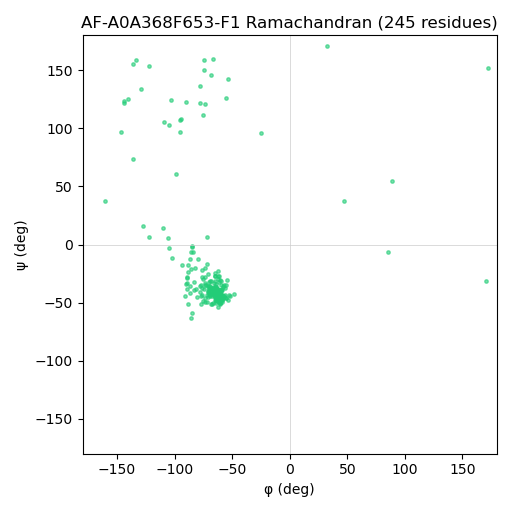. LEU 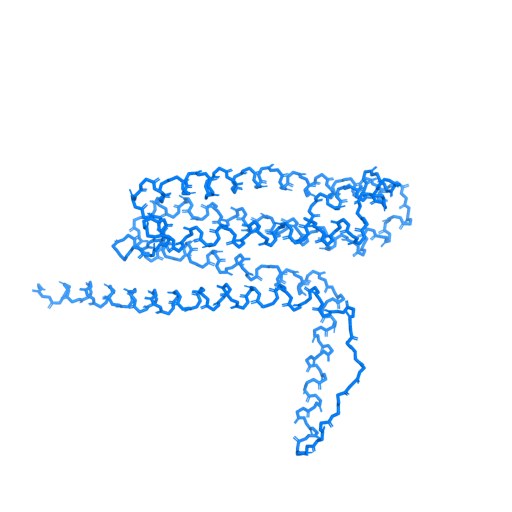A 1 91 ? -14.943 6.218 7.580 1.00 92.06 91 LEU A C 1
ATOM 705 O O . LEU A 1 91 ? -15.630 6.642 8.506 1.00 92.06 91 LEU A O 1
ATOM 709 N N . SER A 1 92 ? -14.047 5.248 7.756 1.00 90.50 92 SER A N 1
ATOM 710 C CA . SER A 1 92 ? -13.828 4.589 9.046 1.00 90.50 92 SER A CA 1
ATOM 711 C C . SER A 1 92 ? -13.435 5.589 10.142 1.00 90.50 92 SER A C 1
ATOM 713 O O . SER A 1 92 ? -14.000 5.563 11.237 1.00 90.50 92 SER A O 1
ATOM 715 N N . LEU A 1 93 ? -12.519 6.518 9.846 1.00 89.56 93 LEU A N 1
ATOM 716 C CA . LEU A 1 93 ? -12.126 7.594 10.764 1.00 89.56 93 LEU A CA 1
ATOM 717 C C . LEU A 1 93 ? -13.280 8.553 11.078 1.00 89.56 93 LEU A C 1
ATOM 719 O O . LEU A 1 93 ? -13.472 8.936 12.236 1.00 89.56 93 LEU A O 1
ATOM 723 N N . PHE A 1 94 ? -14.066 8.921 10.068 1.00 89.56 94 PHE A N 1
ATOM 724 C CA . PHE A 1 94 ? -15.218 9.802 10.226 1.00 89.56 94 PHE A CA 1
ATOM 725 C C . PHE A 1 94 ? -16.308 9.169 11.100 1.00 89.56 94 PHE A C 1
ATOM 727 O O . PHE A 1 94 ? -16.790 9.802 12.045 1.00 89.56 94 PHE A O 1
ATOM 734 N N . LEU A 1 95 ? -16.667 7.906 10.841 1.00 88.56 95 LEU A N 1
ATOM 735 C CA . LEU A 1 95 ? -17.635 7.163 11.651 1.00 88.56 95 LEU A CA 1
ATOM 736 C C . LEU A 1 95 ? -17.160 7.042 13.101 1.00 88.56 95 LEU A C 1
ATOM 738 O O . LEU A 1 95 ? -17.934 7.296 14.026 1.00 88.56 95 LEU A O 1
ATOM 742 N N . LEU A 1 96 ? -15.882 6.724 13.303 1.00 86.81 96 LEU A N 1
ATOM 743 C CA . LEU A 1 96 ? -15.285 6.634 14.630 1.00 86.81 96 LEU A CA 1
ATOM 744 C C . LEU A 1 96 ? -15.391 7.968 15.392 1.00 86.81 96 LEU A C 1
ATOM 746 O O . LEU A 1 96 ? -15.784 7.987 16.560 1.00 86.81 96 LEU A O 1
ATOM 750 N N . HIS A 1 97 ? -15.117 9.098 14.733 1.00 86.88 97 HIS A N 1
ATOM 751 C CA . HIS A 1 97 ? -15.261 10.423 15.341 1.00 86.88 97 HIS A CA 1
ATOM 752 C C . HIS A 1 97 ? -16.725 10.757 15.673 1.00 86.88 97 HIS A C 1
ATOM 754 O O . HIS A 1 97 ? -17.030 11.264 16.757 1.00 86.88 97 HIS A O 1
ATOM 760 N N . LYS A 1 98 ? -17.652 10.416 14.770 1.00 86.44 98 LYS A N 1
ATOM 761 C CA . LYS A 1 98 ? -19.096 10.610 14.961 1.00 86.44 98 LYS A CA 1
ATOM 762 C C . LYS A 1 98 ? -19.628 9.825 16.164 1.00 86.44 98 LYS A C 1
ATOM 764 O O . LYS A 1 98 ? -20.436 10.363 16.922 1.00 86.44 98 LYS A O 1
ATOM 769 N N . PHE A 1 99 ? -19.183 8.583 16.364 1.00 84.25 99 PHE A N 1
ATOM 770 C CA . PHE A 1 99 ? -19.574 7.777 17.526 1.00 84.25 99 PHE A CA 1
ATOM 771 C C . PHE A 1 99 ? -18.961 8.292 18.829 1.00 84.25 99 PHE A C 1
ATOM 773 O O . PHE A 1 99 ? -19.664 8.376 19.837 1.00 84.25 99 PHE A O 1
ATOM 780 N N . ALA A 1 100 ? -17.698 8.722 18.795 1.00 83.94 100 ALA A N 1
ATOM 781 C CA . ALA A 1 100 ? -17.029 9.294 19.958 1.00 83.94 100 ALA A CA 1
ATOM 782 C C . ALA A 1 100 ? -17.721 10.568 20.467 1.00 83.94 100 ALA A C 1
ATOM 784 O O . ALA A 1 100 ? -17.910 10.726 21.669 1.00 83.94 100 ALA A O 1
ATOM 785 N N . LYS A 1 101 ? -18.196 11.440 19.566 1.00 82.38 101 LYS A N 1
ATOM 786 C CA . LYS A 1 101 ? -18.933 12.657 19.951 1.00 82.38 101 LYS A CA 1
ATOM 787 C C . LYS A 1 101 ? -20.239 12.360 20.702 1.00 82.38 101 LYS A C 1
ATOM 789 O O . LYS A 1 101 ? -20.685 13.184 21.493 1.00 82.38 101 LYS A O 1
ATOM 794 N N . LYS A 1 102 ? -20.862 11.200 20.466 1.00 83.25 102 LYS A N 1
ATOM 795 C CA . LYS A 1 102 ? -22.155 10.835 21.066 1.00 83.25 102 LYS A CA 1
ATOM 796 C C . LYS A 1 102 ? -22.046 10.135 22.424 1.00 83.25 102 LYS A C 1
ATOM 798 O O . LYS A 1 102 ? -23.055 10.041 23.115 1.00 83.25 102 LYS A O 1
ATOM 803 N N . ARG A 1 103 ? -20.880 9.597 22.801 1.00 81.25 103 ARG A N 1
ATOM 804 C CA . ARG A 1 103 ? -20.721 8.791 24.026 1.00 81.25 103 ARG A CA 1
ATOM 805 C C . ARG A 1 103 ? -19.368 9.046 24.687 1.00 81.25 103 ARG A C 1
ATOM 807 O O . ARG A 1 103 ? -18.334 8.745 24.100 1.00 81.25 103 ARG A O 1
ATOM 814 N N . ALA A 1 104 ? -19.374 9.489 25.946 1.00 75.19 104 ALA A N 1
ATOM 815 C CA . ALA A 1 104 ? -18.155 9.753 26.721 1.00 75.19 104 ALA A CA 1
ATOM 816 C C . ALA A 1 104 ? -17.237 8.518 26.855 1.00 75.19 104 ALA A C 1
ATOM 818 O O . ALA A 1 104 ? -16.015 8.630 26.756 1.00 75.19 104 ALA A O 1
ATOM 819 N N . GLU A 1 105 ? -17.815 7.324 26.998 1.00 75.44 105 GLU A N 1
ATOM 820 C CA . GLU A 1 105 ? -17.073 6.056 27.039 1.00 75.44 105 GLU A CA 1
ATOM 821 C C . GLU A 1 105 ? -16.360 5.761 25.704 1.00 75.44 105 GLU A C 1
ATOM 823 O O . GLU A 1 105 ? -15.209 5.314 25.669 1.00 75.44 105 GLU A O 1
ATOM 828 N N . CYS A 1 106 ? -16.998 6.134 24.590 1.00 73.88 106 CYS A N 1
ATOM 829 C CA . CYS A 1 106 ? -16.442 6.005 23.249 1.00 73.88 106 CYS A CA 1
ATOM 830 C C . CYS A 1 106 ? -15.293 7.001 23.006 1.00 73.88 106 CYS A C 1
ATOM 832 O O . CYS A 1 106 ? -14.380 6.696 22.249 1.00 73.88 106 CYS A O 1
ATOM 834 N N . THR A 1 107 ? -15.244 8.136 23.712 1.00 75.62 107 THR A N 1
ATOM 835 C CA . THR A 1 107 ? -14.102 9.071 23.676 1.00 75.62 107 THR A CA 1
ATOM 836 C C . THR A 1 107 ? -12.823 8.461 24.260 1.00 75.62 107 THR A C 1
ATOM 838 O O . THR A 1 107 ? -11.729 8.670 23.726 1.00 75.62 107 THR A O 1
ATOM 841 N N . ARG A 1 108 ? -12.928 7.668 25.338 1.00 77.50 108 ARG A N 1
ATOM 842 C CA . ARG A 1 108 ? -11.768 6.966 25.922 1.00 77.50 108 ARG A CA 1
ATOM 843 C C . ARG A 1 108 ? -11.289 5.837 25.011 1.00 77.50 108 ARG A C 1
ATOM 845 O O . ARG A 1 108 ? -10.081 5.676 24.834 1.00 77.50 108 ARG A O 1
ATOM 852 N N . TYR A 1 109 ? -12.227 5.101 24.417 1.00 76.19 109 TYR A N 1
ATOM 853 C CA . TYR A 1 109 ? -11.953 4.104 23.382 1.00 76.19 109 TYR A CA 1
ATOM 854 C C . TYR A 1 109 ? -11.282 4.740 22.150 1.00 76.19 109 TYR A C 1
ATOM 856 O O . TYR A 1 109 ? -10.204 4.309 21.748 1.00 76.19 109 TYR A O 1
ATOM 864 N N . LEU A 1 110 ? -11.819 5.856 21.642 1.00 79.44 110 LEU A N 1
ATOM 865 C CA . LEU A 1 110 ? -11.254 6.641 20.540 1.00 79.44 110 LEU A CA 1
ATOM 866 C C . LEU A 1 110 ? -9.797 7.022 20.806 1.00 79.44 110 LEU A C 1
ATOM 868 O O . LEU A 1 110 ? -8.963 6.864 19.924 1.00 79.44 110 LEU A O 1
ATOM 872 N N . ARG A 1 111 ? -9.466 7.532 22.000 1.00 78.25 111 ARG A N 1
ATOM 873 C CA . ARG A 1 111 ? -8.090 7.961 22.308 1.00 78.25 111 ARG A CA 1
ATOM 874 C C . ARG A 1 111 ? -7.084 6.806 22.201 1.00 78.25 111 ARG A C 1
ATOM 876 O O . ARG A 1 111 ? -5.935 7.057 21.850 1.00 78.25 111 ARG A O 1
ATOM 883 N N . LYS A 1 112 ? -7.509 5.569 22.477 1.00 79.12 112 LYS A N 1
ATOM 884 C CA . LYS A 1 112 ? -6.668 4.368 22.359 1.00 79.12 112 LYS A CA 1
ATOM 885 C C . LYS A 1 112 ? -6.603 3.822 20.933 1.00 79.12 112 LYS A C 1
ATOM 887 O O . LYS A 1 112 ? -5.535 3.414 20.496 1.00 79.12 112 LYS A O 1
ATOM 892 N N . GLU A 1 113 ? -7.718 3.844 20.210 1.00 80.88 113 GLU A N 1
ATOM 893 C CA . GLU A 1 113 ? -7.823 3.225 18.882 1.00 80.88 113 GLU A CA 1
ATOM 894 C C . GLU A 1 113 ? -7.431 4.167 17.736 1.00 80.88 113 GLU A C 1
ATOM 896 O O . GLU A 1 113 ? -6.918 3.718 16.714 1.00 80.88 113 GLU A O 1
ATOM 901 N N . LYS A 1 114 ? -7.601 5.488 17.894 1.00 84.12 114 LYS A N 1
ATOM 902 C CA . LYS A 1 114 ? -7.293 6.502 16.866 1.00 84.12 114 LYS A CA 1
ATOM 903 C C . LYS A 1 114 ? -5.900 6.337 16.228 1.00 84.12 114 LYS A C 1
ATOM 905 O O . LYS A 1 114 ? -5.835 6.438 15.003 1.00 84.12 114 LYS A O 1
ATOM 910 N N . PRO A 1 115 ? -4.807 6.055 16.971 1.00 87.75 115 PRO A N 1
ATOM 911 C CA . PRO A 1 115 ? -3.491 5.831 16.371 1.00 87.75 115 PRO A CA 1
ATOM 912 C C . PRO A 1 115 ? -3.461 4.685 15.354 1.00 87.75 115 PRO A C 1
ATOM 914 O O . PRO A 1 115 ? -2.800 4.813 14.330 1.00 87.75 115 PRO A O 1
ATOM 917 N N . TRP A 1 116 ? -4.218 3.605 15.575 1.00 84.62 116 TRP A N 1
ATOM 918 C CA . TRP A 1 116 ? -4.298 2.484 14.634 1.00 84.62 116 TRP A CA 1
ATOM 919 C C . TRP A 1 116 ? -4.976 2.890 13.328 1.00 84.62 116 TRP A C 1
ATOM 921 O O . TRP A 1 116 ? -4.503 2.527 12.248 1.00 84.62 116 TRP A O 1
ATOM 931 N N . PHE A 1 117 ? -6.066 3.658 13.413 1.00 87.81 117 PHE A N 1
ATOM 932 C CA . PHE A 1 117 ? -6.762 4.183 12.236 1.00 87.81 117 PHE A CA 1
ATOM 933 C C . PHE A 1 117 ? -5.880 5.149 11.444 1.00 87.81 117 PHE A C 1
ATOM 935 O O . PHE A 1 117 ? -5.759 4.992 10.232 1.00 87.81 117 PHE A O 1
ATOM 942 N N . ILE A 1 118 ? -5.202 6.074 12.132 1.00 88.31 118 ILE A N 1
ATOM 943 C CA . ILE A 1 118 ? -4.251 6.998 11.500 1.00 88.31 118 ILE A CA 1
ATOM 944 C C . ILE A 1 118 ? -3.098 6.231 10.856 1.00 88.31 118 ILE A C 1
ATOM 946 O O . ILE A 1 118 ? -2.738 6.548 9.731 1.00 88.31 118 ILE A O 1
ATOM 950 N N . GLN A 1 119 ? -2.557 5.202 11.511 1.00 89.44 119 GLN A N 1
ATOM 951 C CA . GLN A 1 119 ? -1.478 4.396 10.941 1.00 89.44 119 GLN A CA 1
ATOM 952 C C . GLN A 1 119 ? -1.860 3.811 9.581 1.00 89.44 119 GLN A C 1
ATOM 954 O O . GLN A 1 119 ? -1.065 3.871 8.651 1.00 89.44 119 GLN A O 1
ATOM 959 N N . THR A 1 120 ? -3.057 3.236 9.454 1.00 88.19 120 THR A N 1
ATOM 960 C CA . THR A 1 120 ? -3.481 2.644 8.177 1.00 88.19 120 THR A CA 1
ATOM 961 C C . THR A 1 120 ? -3.764 3.705 7.132 1.00 88.19 120 THR A C 1
ATOM 963 O O . THR A 1 120 ? -3.310 3.526 6.013 1.00 88.19 120 THR A O 1
ATOM 966 N N . LEU A 1 121 ? -4.393 4.828 7.498 1.00 91.62 121 LEU A N 1
ATOM 967 C CA . LEU A 1 121 ? -4.570 5.938 6.563 1.00 91.62 121 LEU A CA 1
ATOM 968 C C . LEU A 1 121 ? -3.218 6.453 6.049 1.00 91.62 121 LEU A C 1
ATOM 970 O O . LEU A 1 121 ? -3.046 6.602 4.846 1.00 91.62 121 LEU A O 1
ATOM 974 N N . LEU A 1 122 ? -2.248 6.688 6.938 1.00 92.00 122 LEU A N 1
ATOM 975 C CA . LEU A 1 122 ? -0.906 7.121 6.545 1.00 92.00 122 LEU A CA 1
ATOM 976 C C . LEU A 1 122 ? -0.214 6.079 5.667 1.00 92.00 122 LEU A C 1
ATOM 978 O O . LEU A 1 122 ? 0.412 6.449 4.685 1.00 92.00 122 LEU A O 1
ATOM 982 N N . ASN A 1 123 ? -0.359 4.790 5.970 1.00 90.44 123 ASN A N 1
ATOM 983 C CA . ASN A 1 123 ? 0.206 3.732 5.138 1.00 90.44 123 ASN A CA 1
ATOM 984 C C . ASN A 1 123 ? -0.418 3.703 3.732 1.00 90.44 123 ASN A C 1
ATOM 986 O O . ASN A 1 123 ? 0.299 3.559 2.747 1.00 90.44 123 ASN A O 1
ATOM 990 N N . SER A 1 124 ? -1.740 3.874 3.634 1.00 90.75 124 SER A N 1
ATOM 991 C CA . SER A 1 124 ? -2.462 3.979 2.360 1.00 90.75 124 SER A CA 1
ATOM 992 C C . SER A 1 124 ? -2.052 5.234 1.578 1.00 90.75 124 SER A C 1
ATOM 994 O O . SER A 1 124 ? -1.907 5.178 0.360 1.00 90.75 124 SER A O 1
ATOM 996 N N . LEU A 1 125 ? -1.813 6.357 2.266 1.00 92.88 125 LEU A N 1
ATOM 997 C CA . LEU A 1 125 ? -1.326 7.595 1.652 1.00 92.88 125 LEU A CA 1
ATOM 998 C C . LEU A 1 125 ? 0.117 7.465 1.156 1.00 92.88 125 LEU A C 1
ATOM 1000 O O . LEU A 1 125 ? 0.392 7.870 0.037 1.00 92.88 125 LEU A O 1
ATOM 1004 N N . VAL A 1 126 ? 1.021 6.866 1.937 1.00 93.00 126 VAL A N 1
ATOM 1005 C CA . VAL A 1 126 ? 2.409 6.625 1.505 1.00 93.00 126 VAL A CA 1
ATOM 1006 C C . VAL A 1 126 ? 2.446 5.694 0.294 1.00 93.00 126 VAL A C 1
ATOM 1008 O O . VAL A 1 126 ? 3.191 5.958 -0.643 1.00 93.00 126 VAL A O 1
ATOM 1011 N N . PHE A 1 127 ? 1.601 4.658 0.267 1.00 90.50 127 PHE A N 1
ATOM 1012 C CA . PHE A 1 127 ? 1.441 3.804 -0.911 1.00 90.50 127 PHE A CA 1
ATOM 1013 C C . PHE A 1 127 ? 0.982 4.596 -2.145 1.00 90.50 127 PHE A C 1
ATOM 1015 O O . PHE A 1 127 ? 1.561 4.454 -3.217 1.00 90.50 127 PHE A O 1
ATOM 1022 N N . ALA A 1 128 ? -0.013 5.474 -1.996 1.00 92.75 128 ALA A N 1
ATOM 1023 C CA . ALA A 1 128 ? -0.469 6.328 -3.090 1.00 92.75 128 ALA A CA 1
ATOM 1024 C C . ALA A 1 128 ? 0.614 7.318 -3.552 1.00 92.75 128 ALA A C 1
ATOM 1026 O O . ALA A 1 128 ? 0.801 7.495 -4.751 1.00 92.75 128 ALA A O 1
ATOM 1027 N N . CYS A 1 129 ? 1.356 7.930 -2.623 1.00 91.94 129 CYS A N 1
ATOM 1028 C CA . CYS A 1 129 ? 2.487 8.798 -2.950 1.00 91.94 129 CYS A CA 1
ATOM 1029 C C . CYS A 1 129 ? 3.568 8.043 -3.726 1.00 91.94 129 CYS A C 1
ATOM 1031 O O . CYS A 1 129 ? 4.076 8.579 -4.701 1.00 91.94 129 CYS A O 1
ATOM 1033 N N . MET A 1 130 ? 3.881 6.805 -3.333 1.00 91.75 130 MET A N 1
ATOM 1034 C CA . MET A 1 130 ? 4.821 5.953 -4.059 1.00 91.75 130 MET A CA 1
ATOM 1035 C C . MET A 1 130 ? 4.356 5.720 -5.503 1.00 91.75 130 MET A C 1
ATOM 1037 O O . MET A 1 130 ? 5.120 5.996 -6.422 1.00 91.75 130 MET A O 1
ATOM 1041 N N . LEU A 1 131 ? 3.094 5.336 -5.726 1.00 89.44 131 LEU A N 1
ATOM 1042 C CA . LEU A 1 131 ? 2.557 5.138 -7.082 1.00 89.44 131 LEU A CA 1
ATOM 1043 C C . LEU A 1 131 ? 2.609 6.414 -7.931 1.00 89.44 131 LEU A C 1
ATOM 1045 O O . LEU A 1 131 ? 2.985 6.377 -9.101 1.00 89.44 131 LEU A O 1
ATOM 1049 N N . VAL A 1 132 ? 2.263 7.561 -7.341 1.00 90.81 132 VAL A N 1
ATOM 1050 C CA . VAL A 1 132 ? 2.372 8.855 -8.026 1.00 90.81 132 VAL A CA 1
ATOM 1051 C C . VAL A 1 132 ? 3.826 9.143 -8.391 1.00 90.81 132 VAL A C 1
ATOM 1053 O O . VAL A 1 132 ? 4.077 9.554 -9.518 1.00 90.81 132 VAL A O 1
ATOM 1056 N N . SER A 1 133 ? 4.782 8.884 -7.494 1.00 89.00 133 SER A N 1
ATOM 1057 C CA . SER A 1 133 ? 6.208 9.057 -7.785 1.00 89.00 133 SER A CA 1
ATOM 1058 C C . SER A 1 133 ? 6.677 8.195 -8.958 1.00 89.00 133 SER A C 1
ATOM 1060 O O . SER A 1 133 ? 7.434 8.694 -9.785 1.00 89.00 133 SER A O 1
ATOM 1062 N N . PHE A 1 134 ? 6.191 6.954 -9.083 1.00 85.00 134 PHE A N 1
ATOM 1063 C CA . PHE A 1 134 ? 6.496 6.082 -10.225 1.00 85.00 134 PHE A CA 1
ATOM 1064 C C . PHE A 1 134 ? 5.985 6.651 -11.552 1.00 85.00 134 PHE A C 1
ATOM 1066 O O . PHE A 1 134 ? 6.730 6.703 -12.526 1.00 85.00 134 PHE A O 1
ATOM 1073 N N . HIS A 1 135 ? 4.745 7.141 -11.594 1.00 85.75 135 HIS A N 1
ATOM 1074 C CA . HIS A 1 135 ? 4.184 7.720 -12.820 1.00 85.75 135 HIS A CA 1
ATOM 1075 C C . HIS A 1 135 ? 4.764 9.092 -13.162 1.00 85.75 135 HIS A C 1
ATOM 1077 O O . HIS A 1 135 ? 4.893 9.439 -14.333 1.00 85.75 135 HIS A O 1
ATOM 1083 N N . VAL A 1 136 ? 5.109 9.879 -12.145 1.00 87.94 136 VAL A N 1
ATOM 1084 C CA . VAL A 1 136 ? 5.686 11.212 -12.317 1.00 87.94 136 VAL A CA 1
ATOM 1085 C C . VAL A 1 136 ? 7.154 11.137 -12.746 1.00 87.94 136 VAL A C 1
ATOM 1087 O O . VAL A 1 136 ? 7.604 12.013 -13.480 1.00 87.94 136 VAL A O 1
ATOM 1090 N N . ALA A 1 137 ? 7.890 10.091 -12.350 1.00 85.50 137 ALA A N 1
ATOM 1091 C CA . ALA A 1 137 ? 9.301 9.916 -12.697 1.00 85.50 137 ALA A CA 1
ATOM 1092 C C . ALA A 1 137 ? 9.559 9.952 -14.213 1.00 85.50 137 ALA A C 1
ATOM 1094 O O . ALA A 1 137 ? 10.559 10.521 -14.631 1.00 85.50 137 ALA A O 1
ATOM 1095 N N . VAL A 1 138 ? 8.636 9.436 -15.030 1.00 81.50 138 VAL A N 1
ATOM 1096 C CA . VAL A 1 138 ? 8.760 9.395 -16.501 1.00 81.50 138 VAL A CA 1
ATOM 1097 C C . VAL A 1 138 ? 8.841 10.793 -17.134 1.00 81.50 138 VAL A C 1
ATOM 1099 O O . VAL A 1 138 ? 9.369 10.942 -18.229 1.00 81.50 138 VAL A O 1
ATOM 1102 N N . PHE A 1 139 ? 8.356 11.838 -16.455 1.00 84.50 139 PHE A N 1
ATOM 1103 C CA . PHE A 1 139 ? 8.410 13.216 -16.961 1.00 84.50 139 PHE A CA 1
ATOM 1104 C C . PHE A 1 139 ? 9.735 13.938 -16.675 1.00 84.50 139 PHE A C 1
ATOM 1106 O O . PHE A 1 139 ? 9.878 15.100 -17.048 1.00 84.50 139 PHE A O 1
ATOM 1113 N N . PHE A 1 140 ? 10.679 13.301 -15.978 1.00 84.19 140 PHE A N 1
ATOM 1114 C CA . PHE A 1 140 ? 11.976 13.895 -15.666 1.00 84.19 140 PHE A CA 1
ATOM 1115 C C . PHE A 1 140 ? 13.066 13.326 -16.572 1.00 84.19 140 PHE A C 1
ATOM 1117 O O . PHE A 1 140 ? 13.326 12.130 -16.534 1.00 84.19 140 PHE A O 1
ATOM 1124 N N . ASP A 1 141 ? 13.786 14.193 -17.284 1.00 81.25 141 ASP A N 1
ATOM 1125 C CA . ASP A 1 141 ? 14.907 13.781 -18.146 1.00 81.25 141 ASP A CA 1
ATOM 1126 C C . ASP A 1 141 ? 16.160 13.368 -17.344 1.00 81.25 141 ASP A C 1
ATOM 1128 O O . ASP A 1 141 ? 17.029 12.645 -17.826 1.00 81.25 141 ASP A O 1
ATOM 1132 N N . ASN A 1 142 ? 16.261 13.798 -16.081 1.00 85.12 142 ASN A N 1
ATOM 1133 C CA . ASN A 1 142 ? 17.413 13.516 -15.224 1.00 85.12 142 ASN A CA 1
ATOM 1134 C C . ASN A 1 142 ? 17.398 12.065 -14.707 1.00 85.12 142 ASN A C 1
ATOM 1136 O O . ASN A 1 142 ? 16.615 11.731 -13.814 1.00 85.12 142 ASN A O 1
ATOM 1140 N N . ALA A 1 143 ? 18.343 11.239 -15.167 1.00 79.06 143 ALA A N 1
ATOM 1141 C CA . ALA A 1 143 ? 18.495 9.834 -14.763 1.00 79.06 143 ALA A CA 1
ATOM 1142 C C . ALA A 1 143 ? 18.571 9.630 -13.234 1.00 79.06 143 ALA A C 1
ATOM 1144 O O . ALA A 1 143 ? 17.896 8.764 -12.677 1.00 79.06 143 ALA A O 1
ATOM 1145 N N . LEU A 1 144 ? 19.328 10.477 -12.524 1.00 79.69 144 LEU A N 1
ATOM 1146 C CA . LEU A 1 144 ? 19.413 10.428 -11.058 1.00 79.69 144 LEU A CA 1
ATOM 1147 C C . LEU A 1 144 ? 18.059 10.722 -10.392 1.00 79.69 144 LEU A C 1
ATOM 1149 O O . LEU A 1 144 ? 17.706 10.090 -9.397 1.00 79.69 144 LEU A O 1
ATOM 1153 N N . ALA A 1 145 ? 17.285 11.664 -10.937 1.00 82.62 145 ALA A N 1
ATOM 1154 C CA . ALA A 1 145 ? 15.969 11.997 -10.403 1.00 82.62 145 ALA A CA 1
ATOM 1155 C C . ALA A 1 145 ? 14.974 10.845 -10.618 1.00 82.62 145 ALA A C 1
ATOM 1157 O O . ALA A 1 145 ? 14.260 10.495 -9.678 1.00 82.62 145 ALA A O 1
ATOM 1158 N N . ARG A 1 146 ? 14.978 10.206 -11.799 1.00 81.75 146 ARG A N 1
ATOM 1159 C CA . ARG A 1 146 ? 14.159 9.012 -12.100 1.00 81.75 146 ARG A CA 1
ATOM 1160 C C . ARG A 1 146 ? 14.472 7.865 -11.142 1.00 81.75 146 ARG A C 1
ATOM 1162 O O . ARG A 1 146 ? 13.560 7.301 -10.530 1.00 81.75 146 ARG A O 1
ATOM 1169 N N . PHE A 1 147 ? 15.760 7.587 -10.936 1.00 82.31 147 PHE A N 1
ATOM 1170 C CA . PHE A 1 147 ? 16.215 6.540 -10.026 1.00 82.31 147 PHE A CA 1
ATOM 1171 C C . PHE A 1 147 ? 15.779 6.796 -8.578 1.00 82.31 147 PHE A C 1
ATOM 1173 O O . PHE A 1 147 ? 15.247 5.899 -7.920 1.00 82.31 147 PHE A O 1
ATOM 1180 N N . MET A 1 148 ? 15.965 8.023 -8.080 1.00 83.06 148 MET A N 1
ATOM 1181 C CA . MET A 1 148 ? 15.572 8.386 -6.717 1.00 83.06 148 MET A CA 1
ATOM 1182 C C . MET A 1 148 ? 14.052 8.325 -6.529 1.00 83.06 148 MET A C 1
ATOM 1184 O O . MET A 1 148 ? 13.576 7.755 -5.550 1.00 83.06 148 MET A O 1
ATOM 1188 N N . MET A 1 149 ? 13.277 8.864 -7.473 1.00 84.25 149 MET A N 1
ATOM 1189 C CA . MET A 1 149 ? 11.814 8.910 -7.379 1.00 84.25 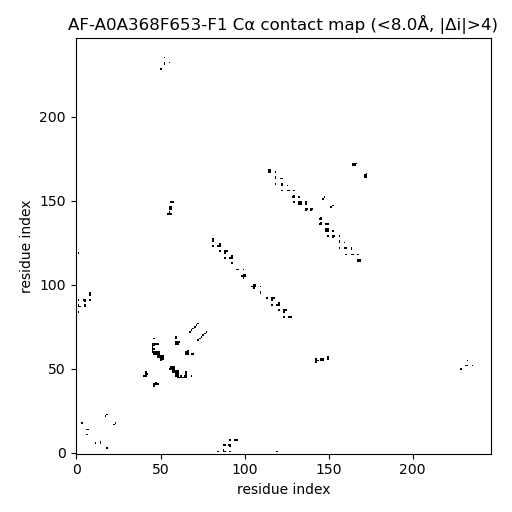149 MET A CA 1
ATOM 1190 C C . MET A 1 149 ? 11.164 7.527 -7.410 1.00 84.25 149 MET A C 1
ATOM 1192 O O . MET A 1 149 ? 10.150 7.331 -6.749 1.00 84.25 149 MET A O 1
ATOM 1196 N N . THR A 1 150 ? 11.738 6.571 -8.136 1.00 82.75 150 THR A N 1
ATOM 1197 C CA . THR A 1 150 ? 11.221 5.198 -8.209 1.00 82.75 150 THR A CA 1
ATOM 1198 C C . THR A 1 150 ? 11.744 4.352 -7.046 1.00 82.75 150 THR A C 1
ATOM 1200 O O . THR A 1 150 ? 10.974 3.882 -6.208 1.00 82.75 150 THR A O 1
ATOM 1203 N N . THR A 1 151 ? 13.065 4.225 -6.919 1.00 85.19 151 THR A N 1
ATOM 1204 C CA . THR A 1 151 ? 13.710 3.316 -5.958 1.00 85.19 151 THR A CA 1
ATOM 1205 C C . THR A 1 151 ? 13.512 3.760 -4.516 1.00 85.19 151 THR A C 1
ATOM 1207 O O . THR A 1 151 ? 13.071 2.979 -3.673 1.00 85.19 151 THR A O 1
ATOM 1210 N N . VAL A 1 152 ? 13.809 5.026 -4.204 1.00 86.31 152 VAL A N 1
ATOM 1211 C CA . VAL A 1 152 ? 13.714 5.510 -2.820 1.00 86.31 152 VAL A CA 1
ATOM 1212 C C . VAL A 1 152 ? 12.256 5.561 -2.384 1.00 86.31 152 VAL A C 1
ATOM 1214 O O . VAL A 1 152 ? 11.957 5.189 -1.253 1.00 86.31 152 VAL A O 1
ATOM 1217 N N . ALA A 1 153 ? 11.328 5.952 -3.263 1.00 88.19 153 ALA A N 1
ATOM 1218 C CA . ALA A 1 153 ? 9.905 5.937 -2.924 1.00 88.19 153 ALA A CA 1
ATOM 1219 C C . ALA A 1 153 ? 9.385 4.517 -2.651 1.00 88.19 153 ALA A C 1
ATOM 1221 O O . ALA A 1 153 ? 8.623 4.326 -1.700 1.00 88.19 153 ALA A O 1
ATOM 1222 N N . TRP A 1 154 ? 9.818 3.525 -3.436 1.00 86.38 154 TRP A N 1
ATOM 1223 C CA . TRP A 1 154 ? 9.488 2.118 -3.204 1.00 86.38 154 TRP A CA 1
ATOM 1224 C C . TRP A 1 154 ? 9.998 1.634 -1.843 1.00 86.38 154 TRP A C 1
ATOM 1226 O O . TRP A 1 154 ? 9.236 1.082 -1.046 1.00 86.38 154 TRP A O 1
ATOM 1236 N N . GLU A 1 155 ? 11.273 1.875 -1.538 1.00 88.12 155 GLU A N 1
ATOM 1237 C CA . GLU A 1 155 ? 11.885 1.449 -0.274 1.00 88.12 155 GLU A CA 1
ATOM 1238 C C . GLU A 1 155 ? 11.279 2.179 0.937 1.00 88.12 155 GLU A C 1
ATOM 1240 O O . GLU A 1 155 ? 11.003 1.573 1.978 1.00 88.12 155 GLU A O 1
ATOM 1245 N N . LEU A 1 156 ? 10.972 3.474 0.800 1.00 87.88 156 LEU A N 1
ATOM 1246 C CA . LEU A 1 156 ? 10.264 4.240 1.829 1.00 87.88 156 LEU A CA 1
ATOM 1247 C C . LEU A 1 156 ? 8.872 3.671 2.106 1.00 87.88 156 LEU A C 1
ATOM 1249 O O . LEU A 1 156 ? 8.457 3.611 3.267 1.00 87.88 156 LEU A O 1
ATOM 1253 N N . TRP A 1 157 ? 8.158 3.234 1.069 1.00 88.94 157 TRP A N 1
ATOM 1254 C CA . TRP A 1 157 ? 6.876 2.558 1.232 1.00 88.94 157 TRP A CA 1
ATOM 1255 C C . TRP A 1 157 ? 7.023 1.201 1.934 1.00 88.94 157 TRP A C 1
ATOM 1257 O O . TRP A 1 157 ? 6.264 0.918 2.861 1.00 88.94 157 TRP A O 1
ATOM 1267 N N . LEU A 1 158 ? 8.026 0.386 1.586 1.00 86.06 158 LEU A N 1
ATOM 1268 C CA . LEU A 1 158 ? 8.278 -0.890 2.271 1.00 86.06 158 LEU A CA 1
ATOM 1269 C C . LEU A 1 158 ? 8.560 -0.712 3.771 1.00 86.06 158 LEU A C 1
ATOM 1271 O O . LEU A 1 158 ? 8.146 -1.546 4.581 1.00 86.06 158 LEU A O 1
ATOM 1275 N N . MET A 1 159 ? 9.229 0.380 4.143 1.00 86.81 159 MET A N 1
ATOM 1276 C CA . MET A 1 159 ? 9.582 0.705 5.529 1.00 86.81 159 MET A CA 1
ATOM 1277 C C . MET A 1 159 ? 8.483 1.473 6.283 1.00 86.81 159 MET A C 1
ATOM 1279 O O . MET A 1 159 ? 8.531 1.607 7.515 1.00 86.81 159 MET A O 1
ATOM 1283 N N . SER A 1 160 ? 7.469 1.987 5.579 1.00 88.00 160 SER A N 1
ATOM 1284 C CA . SER A 1 160 ? 6.439 2.832 6.186 1.00 88.00 160 SER A CA 1
ATOM 1285 C C . SER A 1 160 ? 5.628 2.137 7.284 1.00 88.00 160 SER A C 1
ATOM 1287 O O . SER A 1 160 ? 5.424 2.762 8.331 1.00 88.00 160 SER A O 1
ATOM 1289 N N . PRO A 1 161 ? 5.190 0.865 7.156 1.00 86.00 161 PRO A N 1
ATOM 1290 C CA . PRO A 1 161 ? 4.375 0.228 8.187 1.00 86.00 161 PRO A CA 1
ATOM 1291 C C . PRO A 1 161 ? 5.081 0.158 9.547 1.00 86.00 161 PRO A C 1
ATOM 1293 O O . PRO A 1 161 ? 4.439 0.366 10.580 1.00 86.00 161 PRO A O 1
ATOM 1296 N N . GLN A 1 162 ? 6.388 -0.125 9.558 1.00 85.75 162 GLN A N 1
ATOM 1297 C CA . GLN A 1 162 ? 7.186 -0.279 10.775 1.00 85.75 162 GLN A CA 1
ATOM 1298 C C . GLN A 1 162 ? 7.501 1.085 11.397 1.00 85.75 162 GLN A C 1
ATOM 1300 O O . GLN A 1 162 ? 7.335 1.254 12.608 1.00 85.75 162 GLN A O 1
ATOM 1305 N N . ILE A 1 163 ? 7.885 2.071 10.577 1.00 86.12 163 ILE A N 1
ATOM 1306 C CA . ILE A 1 163 ? 8.184 3.437 11.033 1.00 86.12 163 ILE A CA 1
ATOM 1307 C C . ILE A 1 163 ? 6.927 4.091 11.618 1.00 86.12 163 ILE A C 1
ATOM 1309 O O . ILE A 1 163 ? 6.942 4.572 12.753 1.00 86.12 163 ILE A O 1
ATOM 1313 N N . ILE A 1 164 ? 5.807 4.049 10.891 1.00 88.00 164 ILE A N 1
ATOM 1314 C CA . ILE A 1 164 ? 4.543 4.646 11.338 1.00 88.00 164 ILE A CA 1
ATOM 1315 C C . ILE A 1 164 ? 4.051 3.959 12.621 1.00 88.00 164 ILE A C 1
ATOM 1317 O O . ILE A 1 164 ? 3.600 4.637 13.549 1.00 88.00 164 ILE A O 1
ATOM 1321 N N . ALA A 1 165 ? 4.173 2.629 12.721 1.00 85.81 165 ALA A N 1
ATOM 1322 C CA . ALA A 1 165 ? 3.835 1.897 13.941 1.00 85.81 165 ALA A CA 1
ATOM 1323 C C . ALA A 1 165 ? 4.678 2.352 15.140 1.00 85.81 165 ALA A C 1
ATOM 1325 O O . ALA A 1 165 ? 4.137 2.555 16.224 1.00 85.81 165 ALA A O 1
ATOM 1326 N N . LEU A 1 166 ? 5.988 2.531 14.962 1.00 85.06 166 LEU A N 1
ATOM 1327 C CA . LEU A 1 166 ? 6.889 2.953 16.034 1.00 85.06 166 LEU A CA 1
ATOM 1328 C C . LEU A 1 166 ? 6.579 4.374 16.532 1.00 85.06 166 LEU A C 1
ATOM 1330 O O . LEU A 1 166 ? 6.657 4.633 17.737 1.00 85.06 166 LEU A O 1
ATOM 1334 N N . ILE A 1 167 ? 6.189 5.273 15.625 1.00 87.19 167 ILE A N 1
ATOM 1335 C CA . ILE A 1 167 ? 5.838 6.663 15.945 1.00 87.19 167 ILE A CA 1
ATOM 1336 C C . ILE A 1 167 ? 4.472 6.745 16.642 1.00 87.19 167 ILE A C 1
ATOM 1338 O O . ILE A 1 167 ? 4.347 7.390 17.685 1.00 87.19 167 ILE A O 1
ATOM 1342 N N . LEU A 1 168 ? 3.442 6.096 16.086 1.00 85.56 168 LEU A N 1
ATOM 1343 C CA . LEU A 1 168 ? 2.053 6.279 16.523 1.00 85.56 168 LEU A CA 1
ATOM 1344 C C . LEU A 1 168 ? 1.620 5.340 17.653 1.00 85.56 168 LEU A C 1
ATOM 1346 O O . LEU A 1 168 ? 0.801 5.725 18.493 1.00 85.56 168 LEU A O 1
ATOM 1350 N N . LEU A 1 169 ? 2.141 4.112 17.706 1.00 84.44 169 LEU A N 1
ATOM 1351 C CA . LEU A 1 169 ? 1.706 3.110 18.678 1.00 84.44 169 LEU A CA 1
ATOM 1352 C C . LEU A 1 169 ? 2.615 3.113 19.902 1.00 84.44 169 LEU A C 1
ATOM 1354 O O . LEU A 1 169 ? 3.645 2.440 19.954 1.00 84.44 169 LEU A O 1
ATOM 1358 N N . GLN A 1 170 ? 2.183 3.825 20.942 1.00 77.50 170 GLN A N 1
ATOM 1359 C CA . GLN A 1 170 ? 2.908 3.899 22.213 1.00 77.50 170 GLN A CA 1
ATOM 1360 C C . GLN A 1 170 ? 3.152 2.520 22.853 1.00 77.50 170 GLN A C 1
ATOM 1362 O O . GLN A 1 170 ? 4.203 2.312 23.461 1.00 77.50 170 GLN A O 1
ATOM 1367 N N . ASP A 1 171 ? 2.218 1.576 22.705 1.00 76.06 171 ASP A N 1
ATOM 1368 C CA . ASP A 1 171 ? 2.356 0.211 23.233 1.00 76.06 171 ASP A CA 1
ATOM 1369 C C . ASP A 1 171 ? 3.418 -0.594 22.481 1.00 76.06 171 ASP A C 1
ATOM 1371 O O . ASP A 1 171 ? 4.269 -1.235 23.101 1.00 76.06 171 ASP A O 1
ATOM 1375 N N . THR A 1 172 ? 3.430 -0.491 21.151 1.00 74.75 172 THR A N 1
ATOM 1376 C CA . THR A 1 172 ? 4.469 -1.087 20.305 1.00 74.75 172 THR A CA 1
ATOM 1377 C C . THR A 1 172 ? 5.830 -0.493 20.649 1.00 74.75 172 THR A C 1
ATOM 1379 O O . THR A 1 172 ? 6.774 -1.237 20.905 1.00 74.75 172 THR A O 1
ATOM 1382 N N . ARG A 1 173 ? 5.923 0.837 20.760 1.00 77.12 173 ARG A N 1
ATOM 1383 C CA . ARG A 1 173 ? 7.151 1.542 21.146 1.00 77.12 173 ARG A CA 1
ATOM 1384 C C . ARG A 1 173 ? 7.681 1.080 22.502 1.00 77.12 173 ARG A C 1
ATOM 1386 O O . ARG A 1 173 ? 8.873 0.821 22.624 1.00 77.12 173 ARG A O 1
ATOM 1393 N N . ARG A 1 174 ? 6.813 0.932 23.512 1.00 78.69 174 ARG A N 1
ATOM 1394 C CA . ARG A 1 174 ? 7.204 0.391 24.826 1.00 78.69 174 ARG A CA 1
ATOM 1395 C C . ARG A 1 174 ? 7.763 -1.023 24.717 1.00 78.69 174 ARG A C 1
ATOM 1397 O O . ARG A 1 174 ? 8.804 -1.289 25.304 1.00 78.69 174 ARG A O 1
ATOM 1404 N N . ALA A 1 175 ? 7.118 -1.900 23.950 1.00 79.19 175 ALA A N 1
ATOM 1405 C CA . ALA A 1 175 ? 7.604 -3.263 23.748 1.00 79.19 175 ALA A CA 1
ATOM 1406 C C . ALA A 1 175 ? 8.980 -3.293 23.054 1.00 79.19 175 ALA A C 1
ATOM 1408 O O . ALA A 1 175 ? 9.855 -4.049 23.471 1.00 79.19 175 ALA A O 1
ATOM 1409 N N . TYR A 1 176 ? 9.198 -2.446 22.041 1.00 75.38 176 TYR A N 1
ATOM 1410 C CA . TYR A 1 176 ? 10.511 -2.300 21.403 1.00 75.38 176 TYR A CA 1
ATOM 1411 C C . TYR A 1 176 ? 11.564 -1.775 22.387 1.00 75.38 176 TYR A C 1
ATOM 1413 O O . TYR A 1 176 ? 12.627 -2.373 22.508 1.00 75.38 176 TYR A O 1
ATOM 1421 N N . LEU A 1 177 ? 11.266 -0.717 23.147 1.00 76.12 177 LEU A N 1
ATOM 1422 C CA . LEU A 1 177 ? 12.194 -0.156 24.137 1.00 76.12 177 LEU A CA 1
ATOM 1423 C C . LEU A 1 177 ? 12.531 -1.141 25.264 1.00 76.12 177 LEU A C 1
ATOM 1425 O O . LEU A 1 177 ? 13.676 -1.187 25.700 1.00 76.12 177 LEU A O 1
ATOM 1429 N N . GLN A 1 178 ? 11.570 -1.949 25.719 1.00 80.12 178 GLN A N 1
ATOM 1430 C CA . GLN A 1 178 ? 11.817 -3.010 26.700 1.00 80.12 178 GLN A CA 1
ATOM 1431 C C . GLN A 1 178 ? 12.740 -4.093 26.138 1.00 80.12 178 GLN A C 1
ATOM 1433 O O . GLN A 1 178 ? 13.663 -4.507 26.830 1.00 80.12 178 GLN A O 1
ATOM 1438 N N . LEU A 1 179 ? 12.549 -4.504 24.880 1.00 76.50 179 LEU A N 1
ATOM 1439 C CA . LEU A 1 179 ? 13.462 -5.431 24.208 1.00 76.50 179 LEU A CA 1
ATOM 1440 C C . LEU A 1 179 ? 14.873 -4.843 24.099 1.00 76.50 179 LEU A C 1
ATOM 1442 O O . LEU A 1 179 ? 15.826 -5.509 24.487 1.00 76.50 179 LEU A O 1
ATOM 1446 N N . PHE A 1 180 ? 15.017 -3.588 23.667 1.00 73.88 180 PHE A N 1
ATOM 1447 C CA . PHE A 1 180 ? 16.321 -2.920 23.606 1.00 73.88 180 PHE A CA 1
ATOM 1448 C C . PHE A 1 180 ? 16.963 -2.736 24.990 1.00 73.88 180 PHE A C 1
ATOM 1450 O O . PHE A 1 180 ? 18.170 -2.916 25.133 1.00 73.88 180 PHE A O 1
ATOM 1457 N N . GLY A 1 181 ? 16.177 -2.444 26.028 1.00 70.19 181 GLY A N 1
ATOM 1458 C CA . GLY A 1 181 ? 16.650 -2.366 27.412 1.00 70.19 181 GLY A CA 1
ATOM 1459 C C . GLY A 1 181 ? 17.096 -3.722 27.969 1.00 70.19 181 GLY A C 1
ATOM 1460 O O . GLY A 1 181 ? 18.145 -3.807 28.603 1.00 70.19 181 GLY A O 1
ATOM 1461 N N . CYS A 1 182 ? 16.349 -4.795 27.693 1.00 62.97 182 CYS A N 1
ATOM 1462 C CA . CYS A 1 182 ? 16.721 -6.166 28.045 1.00 62.97 182 CYS A CA 1
ATOM 1463 C C . CYS A 1 182 ? 17.964 -6.639 27.283 1.00 62.97 182 CYS A C 1
ATOM 1465 O O . CYS A 1 182 ? 18.827 -7.265 27.889 1.00 62.97 182 CYS A O 1
ATOM 1467 N N . LEU A 1 183 ? 18.090 -6.304 25.995 1.00 59.31 183 LEU A N 1
ATOM 1468 C CA . LEU A 1 183 ? 19.288 -6.584 25.200 1.00 59.31 183 LEU A CA 1
ATOM 1469 C C . LEU A 1 183 ? 20.498 -5.852 25.779 1.00 59.31 183 LEU A C 1
ATOM 1471 O O . LEU A 1 183 ? 21.497 -6.494 26.079 1.00 59.31 183 LEU A O 1
ATOM 1475 N N . LYS A 1 184 ? 20.371 -4.552 26.071 1.00 61.59 184 LYS A N 1
ATOM 1476 C CA . LYS A 1 184 ? 21.434 -3.766 26.712 1.00 61.59 184 LYS A CA 1
ATOM 1477 C C . LYS A 1 184 ? 21.842 -4.345 28.073 1.00 61.59 184 LYS A C 1
ATOM 1479 O O . LYS A 1 184 ? 23.026 -4.389 28.381 1.00 61.59 184 LYS A O 1
ATOM 1484 N N . LYS A 1 185 ? 20.877 -4.832 28.863 1.00 57.16 185 LYS A N 1
ATOM 1485 C CA . LYS A 1 185 ? 21.119 -5.455 30.176 1.00 57.16 185 LYS A CA 1
ATOM 1486 C C . LYS A 1 185 ? 21.732 -6.860 30.072 1.00 57.16 185 LYS A C 1
ATOM 1488 O O . LYS A 1 185 ? 22.448 -7.271 30.982 1.00 57.16 185 LYS A O 1
ATOM 1493 N N . LYS A 1 186 ? 21.465 -7.588 28.983 1.00 51.41 186 LYS A N 1
ATOM 1494 C CA . LYS A 1 186 ? 22.055 -8.904 28.690 1.00 51.41 186 LYS A CA 1
ATOM 1495 C C . LYS A 1 186 ? 23.489 -8.774 28.166 1.00 51.41 186 LYS A C 1
ATOM 1497 O O . LYS A 1 186 ? 24.335 -9.557 28.574 1.00 51.41 186 LYS A O 1
ATOM 1502 N N . THR A 1 187 ? 23.792 -7.740 27.376 1.00 51.16 187 THR A N 1
ATOM 1503 C CA . THR A 1 187 ? 25.161 -7.444 26.905 1.00 51.16 187 THR A CA 1
ATOM 1504 C C . THR A 1 187 ? 26.112 -7.069 28.047 1.00 51.16 187 THR A C 1
ATOM 1506 O O . THR A 1 187 ? 27.304 -7.321 27.953 1.00 51.16 187 THR A O 1
ATOM 1509 N N . THR A 1 188 ? 25.604 -6.522 29.155 1.00 52.72 188 THR A N 1
ATOM 1510 C CA . THR A 1 188 ? 26.421 -6.229 30.347 1.00 52.72 188 THR A CA 1
ATOM 1511 C C . THR A 1 188 ? 26.624 -7.414 31.299 1.00 52.72 188 THR A C 1
ATOM 1513 O O . THR A 1 188 ? 27.369 -7.257 32.255 1.00 52.72 188 THR A O 1
ATOM 1516 N N . ASN A 1 189 ? 25.975 -8.570 31.095 1.00 47.44 189 ASN A N 1
ATOM 1517 C CA . ASN A 1 189 ? 25.953 -9.659 32.090 1.00 47.44 189 ASN A CA 1
ATOM 1518 C C . ASN A 1 189 ? 26.369 -11.055 31.569 1.00 47.44 189 ASN A C 1
ATOM 1520 O O . ASN A 1 189 ? 26.081 -12.038 32.241 1.00 47.44 189 ASN A O 1
ATOM 1524 N N . VAL A 1 190 ? 27.015 -11.187 30.405 1.00 47.41 190 VAL A N 1
ATOM 1525 C CA . VAL A 1 190 ? 27.469 -12.494 29.863 1.00 47.41 190 VAL A CA 1
ATOM 1526 C C . VAL A 1 190 ? 28.783 -12.252 29.095 1.00 47.41 190 VAL A C 1
ATOM 1528 O O . VAL A 1 190 ? 28.734 -11.623 28.045 1.00 47.41 190 VAL A O 1
ATOM 1531 N N . VAL A 1 191 ? 29.993 -12.452 29.640 1.00 45.53 191 VAL A N 1
ATOM 1532 C CA . VAL A 1 191 ? 30.739 -13.714 29.894 1.00 45.53 191 VAL A CA 1
ATOM 1533 C C . VAL A 1 191 ? 29.884 -14.984 30.060 1.00 45.53 191 VAL A C 1
ATOM 1535 O O . VAL A 1 191 ? 29.379 -15.229 31.145 1.00 45.53 191 VAL A O 1
ATOM 1538 N N . ASP A 1 192 ? 29.752 -15.721 28.943 1.00 41.16 192 ASP A N 1
ATOM 1539 C CA . ASP A 1 192 ? 29.429 -17.144 28.639 1.00 41.16 192 ASP A CA 1
ATOM 1540 C C . ASP A 1 192 ? 28.462 -17.994 29.534 1.00 41.16 192 ASP A C 1
ATOM 1542 O O . ASP A 1 192 ? 27.932 -17.528 30.535 1.00 41.16 192 ASP A O 1
ATOM 1546 N N . PRO A 1 193 ? 28.054 -19.221 29.126 1.00 59.84 193 PRO A N 1
ATOM 1547 C CA . PRO A 1 193 ? 26.856 -19.439 28.310 1.00 59.84 193 PRO A CA 1
ATOM 1548 C C . PRO A 1 193 ? 25.926 -20.524 28.898 1.00 59.84 193 PRO A C 1
ATOM 1550 O O . PRO A 1 193 ? 26.377 -21.624 29.184 1.00 59.84 193 PRO A O 1
ATOM 1553 N N . VAL A 1 194 ? 24.607 -20.315 28.983 1.00 35.59 194 VAL A N 1
ATOM 1554 C CA . VAL A 1 194 ? 23.662 -21.445 29.117 1.00 35.59 194 VAL A CA 1
ATOM 1555 C C . VAL A 1 194 ? 22.381 -21.158 28.345 1.00 35.59 194 VAL A C 1
ATOM 1557 O O . VAL A 1 194 ? 21.712 -20.139 28.521 1.00 35.59 194 VAL A O 1
ATOM 1560 N N . MET A 1 195 ? 22.103 -22.094 27.449 1.00 41.41 195 MET A N 1
ATOM 1561 C CA . MET A 1 195 ? 20.900 -22.266 26.660 1.00 41.41 195 MET A CA 1
ATOM 1562 C C . MET A 1 195 ? 19.794 -22.784 27.589 1.00 41.41 195 MET A C 1
ATOM 1564 O O . MET A 1 195 ? 19.959 -23.848 28.177 1.00 41.41 195 MET A O 1
ATOM 1568 N N . ASP A 1 196 ? 18.685 -22.057 27.722 1.00 31.36 196 ASP A N 1
ATOM 1569 C CA . ASP A 1 196 ? 17.425 -22.687 28.111 1.00 31.36 196 ASP A CA 1
ATOM 1570 C C . ASP A 1 196 ? 16.265 -22.074 27.327 1.00 31.36 196 ASP A C 1
ATOM 1572 O O . ASP A 1 196 ? 16.064 -20.857 27.234 1.00 31.36 196 ASP A O 1
ATOM 1576 N N . GLU A 1 197 ? 15.572 -22.996 26.687 1.00 45.62 197 GLU A N 1
ATOM 1577 C CA . GLU A 1 197 ? 14.518 -22.870 25.717 1.00 45.62 197 GLU A CA 1
ATOM 1578 C C . GLU A 1 197 ? 13.248 -23.314 26.426 1.00 45.62 197 GLU A C 1
ATOM 1580 O O . GLU A 1 197 ? 13.052 -24.503 26.636 1.00 45.62 197 GLU A O 1
ATOM 1585 N N . SER A 1 198 ? 12.375 -22.378 26.804 1.00 35.56 198 SER A N 1
ATOM 1586 C CA . SER A 1 198 ? 10.918 -22.586 26.871 1.00 35.56 198 SER A CA 1
ATOM 1587 C C . SER A 1 198 ? 10.206 -21.394 27.521 1.00 35.56 198 SER A C 1
ATOM 1589 O O . SER A 1 198 ? 10.753 -20.678 28.348 1.00 35.56 198 SER A O 1
ATOM 1591 N N . ALA A 1 199 ? 8.944 -21.190 27.126 1.00 29.66 199 ALA A N 1
ATOM 1592 C CA . ALA A 1 199 ? 7.973 -20.238 27.687 1.00 29.66 199 ALA A CA 1
ATOM 1593 C C . ALA A 1 199 ? 7.926 -18.795 27.128 1.00 29.66 199 ALA A C 1
ATOM 1595 O O . ALA A 1 199 ? 7.876 -17.826 27.876 1.00 29.66 199 ALA A O 1
ATOM 1596 N N . MET A 1 200 ? 7.754 -18.640 25.806 1.00 32.03 200 MET A N 1
ATOM 1597 C CA . MET A 1 200 ? 6.772 -17.672 25.253 1.00 32.03 200 MET A CA 1
ATOM 1598 C C . MET A 1 200 ? 6.390 -17.994 23.794 1.00 32.03 200 MET A C 1
ATOM 1600 O O . MET A 1 200 ? 6.214 -17.115 22.949 1.00 32.03 200 MET A O 1
ATOM 1604 N N . SER A 1 201 ? 6.275 -19.284 23.485 1.00 36.72 201 SER A N 1
ATOM 1605 C CA . SER A 1 201 ? 5.915 -19.806 22.168 1.00 36.72 201 SER A CA 1
ATOM 1606 C C . SER A 1 201 ? 4.413 -20.084 22.131 1.00 36.72 201 SER A C 1
ATOM 1608 O O . SER A 1 201 ? 3.959 -20.978 22.829 1.00 36.72 201 SER A O 1
ATOM 1610 N N . LEU A 1 202 ? 3.635 -19.256 21.417 1.00 33.06 202 LEU A N 1
ATOM 1611 C CA . LEU A 1 202 ? 2.609 -19.712 20.450 1.00 33.06 202 LEU A CA 1
ATOM 1612 C C . LEU A 1 202 ? 1.697 -18.584 19.943 1.00 33.06 202 LEU A C 1
ATOM 1614 O O . LEU A 1 202 ? 1.263 -18.638 18.799 1.00 33.06 202 LEU A O 1
ATOM 1618 N N . ARG A 1 203 ? 1.402 -17.532 20.725 1.00 32.22 203 ARG A N 1
ATOM 1619 C CA . ARG A 1 203 ? 0.378 -16.536 20.313 1.00 32.22 203 ARG A CA 1
ATOM 1620 C C . ARG A 1 203 ? 0.902 -15.302 19.570 1.00 32.22 203 ARG A C 1
ATOM 1622 O O . ARG A 1 203 ? 0.127 -14.624 18.907 1.00 32.22 203 ARG A O 1
ATOM 1629 N N . LYS A 1 204 ? 2.207 -15.016 19.648 1.00 34.81 204 LYS A N 1
ATOM 1630 C CA . LYS A 1 204 ? 2.862 -13.885 18.948 1.00 34.81 204 LYS A CA 1
ATOM 1631 C C . LYS A 1 204 ? 3.648 -14.297 17.692 1.00 34.81 204 LYS A C 1
ATOM 1633 O O . LYS A 1 204 ? 4.026 -13.425 16.917 1.00 34.81 204 LYS A O 1
ATOM 1638 N N . SER A 1 205 ? 3.863 -15.599 17.482 1.00 29.67 205 SER A N 1
ATOM 1639 C CA . SER A 1 205 ? 4.757 -16.141 16.444 1.00 29.67 205 SER A CA 1
ATOM 1640 C C . SER A 1 205 ? 4.145 -16.099 15.035 1.00 29.67 205 SER A C 1
ATOM 1642 O O . SER A 1 205 ? 4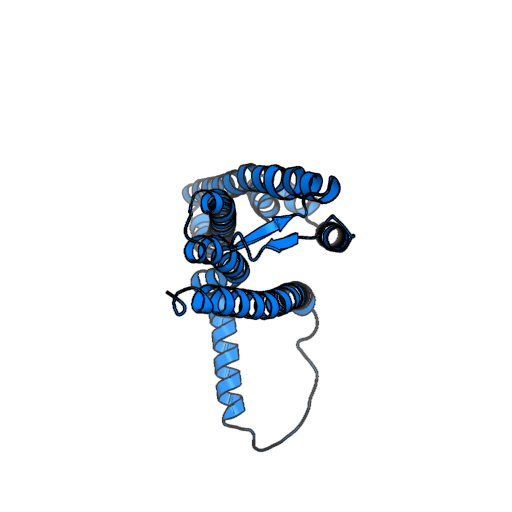.775 -15.612 14.102 1.00 29.67 205 SER A O 1
ATOM 1644 N N . VAL A 1 206 ? 2.872 -16.472 14.870 1.00 36.06 206 VAL A N 1
ATOM 1645 C CA . VAL A 1 206 ? 2.287 -16.656 13.524 1.00 36.06 206 VAL A CA 1
ATOM 1646 C C . VAL A 1 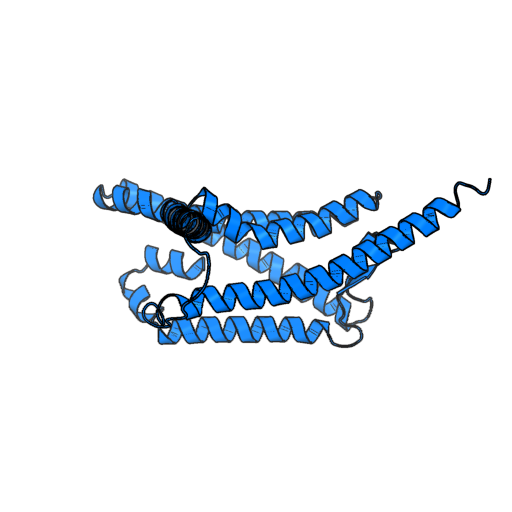206 ? 2.095 -15.336 12.759 1.00 36.06 206 VAL A C 1
ATOM 1648 O O . VAL A 1 206 ? 2.266 -15.293 11.541 1.00 36.06 206 VAL A O 1
ATOM 1651 N N . PHE A 1 207 ? 1.808 -14.234 13.462 1.00 33.91 207 PHE A N 1
ATOM 1652 C CA . PHE A 1 207 ? 1.590 -12.927 12.825 1.00 33.91 207 PHE A CA 1
ATOM 1653 C C . PHE A 1 207 ? 2.883 -12.115 12.653 1.00 33.91 207 PHE A C 1
ATOM 1655 O O . PHE A 1 207 ? 2.988 -11.312 11.730 1.00 33.91 207 PHE A O 1
ATOM 1662 N N . ARG A 1 208 ? 3.881 -12.327 13.525 1.00 36.97 208 ARG A N 1
ATOM 1663 C CA . ARG A 1 208 ? 5.153 -11.591 13.487 1.00 36.97 208 ARG A CA 1
ATOM 1664 C C . ARG A 1 208 ? 6.197 -12.287 12.605 1.00 36.97 208 ARG A C 1
ATOM 1666 O O . ARG A 1 208 ? 6.923 -11.585 11.914 1.00 36.97 208 ARG A O 1
ATOM 1673 N N . SER A 1 209 ? 6.231 -13.620 12.534 1.00 31.20 209 SER A N 1
ATOM 1674 C CA . SER A 1 209 ? 7.190 -14.332 11.674 1.00 31.20 209 SER A CA 1
ATOM 1675 C C . SER A 1 209 ? 6.813 -14.300 10.193 1.00 31.20 209 SER A C 1
ATOM 1677 O O . SER A 1 209 ? 7.696 -14.098 9.373 1.00 31.20 209 SER A O 1
ATOM 1679 N N . SER A 1 210 ? 5.530 -14.393 9.825 1.00 34.53 210 SER A N 1
ATOM 1680 C CA . SER A 1 210 ? 5.135 -14.440 8.403 1.00 34.53 210 SER A CA 1
ATOM 1681 C C . SER A 1 210 ? 5.355 -13.104 7.681 1.00 34.53 210 SER A C 1
ATOM 1683 O O . SER A 1 210 ? 5.895 -13.081 6.581 1.00 34.53 210 SER A O 1
ATOM 1685 N N . ILE A 1 211 ? 5.031 -11.975 8.325 1.00 39.34 211 ILE A N 1
ATOM 1686 C CA . ILE A 1 211 ? 5.300 -10.638 7.766 1.00 39.34 211 ILE A CA 1
ATOM 1687 C C . ILE A 1 211 ? 6.808 -10.384 7.687 1.00 39.34 211 ILE A C 1
ATOM 1689 O O . ILE A 1 211 ? 7.267 -9.833 6.697 1.00 39.34 211 ILE A O 1
ATOM 1693 N N . THR A 1 212 ? 7.586 -10.830 8.680 1.00 38.59 212 THR A N 1
ATOM 1694 C CA . THR A 1 212 ? 9.036 -10.587 8.713 1.00 38.59 212 THR A CA 1
ATOM 1695 C C . THR A 1 212 ? 9.805 -11.497 7.757 1.00 38.59 212 THR A C 1
ATOM 1697 O O . THR A 1 212 ? 10.751 -11.015 7.161 1.00 38.59 212 THR A O 1
ATOM 1700 N N . LEU A 1 213 ? 9.401 -12.757 7.539 1.00 32.69 213 LEU A N 1
ATOM 1701 C CA . LEU A 1 213 ? 10.054 -13.683 6.593 1.00 32.69 213 LEU A CA 1
ATOM 1702 C C . LEU A 1 213 ? 9.763 -13.343 5.128 1.00 32.69 213 LEU A C 1
ATOM 1704 O O . LEU A 1 213 ? 10.647 -13.485 4.290 1.00 32.69 213 LEU A O 1
ATOM 1708 N N . CYS A 1 214 ? 8.563 -12.849 4.808 1.00 41.69 214 CYS A N 1
ATOM 1709 C CA . CYS A 1 214 ? 8.267 -12.399 3.447 1.00 41.69 214 CYS A CA 1
ATOM 1710 C C . CYS A 1 214 ? 8.742 -10.972 3.182 1.00 41.69 214 CYS A C 1
ATOM 1712 O O . CYS A 1 214 ? 9.190 -10.713 2.073 1.00 41.69 214 CYS A O 1
ATOM 1714 N N . HIS A 1 215 ? 8.749 -10.074 4.179 1.00 44.75 215 HIS A N 1
ATOM 1715 C CA . HIS A 1 215 ? 9.539 -8.847 4.058 1.00 44.75 215 HIS A CA 1
ATOM 1716 C C . HIS A 1 215 ? 11.022 -9.176 3.942 1.00 44.75 215 HIS A C 1
ATOM 1718 O O . HIS A 1 215 ? 11.661 -8.546 3.130 1.00 44.75 215 HIS A O 1
ATOM 1724 N N . LEU A 1 216 ? 11.578 -10.164 4.658 1.00 35.44 216 LEU A N 1
ATOM 1725 C CA . LEU A 1 216 ? 12.981 -10.546 4.474 1.00 35.44 216 LEU A CA 1
ATOM 1726 C C . LEU A 1 216 ? 13.228 -11.094 3.075 1.00 35.44 216 LEU A C 1
ATOM 1728 O O . LEU A 1 216 ? 14.217 -10.706 2.491 1.00 35.44 216 LEU A O 1
ATOM 1732 N N . ASN A 1 217 ? 12.357 -11.941 2.521 1.00 35.72 217 ASN A N 1
ATOM 1733 C CA . ASN A 1 217 ? 12.531 -12.452 1.157 1.00 35.72 217 ASN A CA 1
ATOM 1734 C C . ASN A 1 217 ? 12.317 -11.371 0.091 1.00 35.72 217 ASN A C 1
ATOM 1736 O O . ASN A 1 217 ? 13.076 -11.338 -0.865 1.00 35.72 217 ASN A O 1
ATOM 1740 N N . ILE A 1 218 ? 11.355 -10.457 0.259 1.00 44.75 218 ILE A N 1
ATOM 1741 C CA . ILE A 1 218 ? 11.158 -9.310 -0.645 1.00 44.75 218 ILE A CA 1
ATOM 1742 C C . ILE A 1 218 ? 12.284 -8.285 -0.481 1.00 44.75 218 ILE A C 1
ATOM 1744 O O . ILE A 1 218 ? 12.715 -7.729 -1.473 1.00 44.75 218 ILE A O 1
ATOM 1748 N N . ILE A 1 219 ? 12.816 -8.069 0.724 1.00 40.62 219 ILE A N 1
ATOM 1749 C CA . ILE A 1 219 ? 13.977 -7.207 0.999 1.00 40.62 219 ILE A CA 1
ATOM 1750 C C . ILE A 1 219 ? 15.280 -7.899 0.585 1.00 40.62 219 ILE A C 1
ATOM 1752 O O . ILE A 1 219 ? 16.223 -7.204 0.251 1.00 40.62 219 ILE A O 1
ATOM 1756 N N . LEU A 1 220 ? 15.375 -9.231 0.578 1.00 34.34 220 LEU A N 1
ATOM 1757 C CA . LEU A 1 220 ? 16.533 -9.988 0.081 1.00 34.34 220 LEU A CA 1
ATOM 1758 C C . LEU A 1 220 ? 16.527 -10.049 -1.446 1.00 34.34 220 LEU A C 1
ATOM 1760 O O . LEU A 1 220 ? 17.573 -9.840 -2.044 1.00 34.34 220 LEU A O 1
ATOM 1764 N N . LEU A 1 221 ? 15.362 -10.242 -2.073 1.00 38.47 221 LEU A N 1
ATOM 1765 C CA . LEU A 1 221 ? 15.171 -10.094 -3.519 1.00 38.47 221 LEU A CA 1
ATOM 1766 C C . LEU A 1 221 ? 15.346 -8.632 -3.949 1.00 38.47 221 LEU A C 1
ATOM 1768 O O . LEU A 1 221 ? 16.018 -8.383 -4.945 1.00 38.47 221 LEU A O 1
ATOM 1772 N N . SER A 1 222 ? 14.828 -7.673 -3.169 1.00 43.00 222 SER A N 1
ATOM 1773 C CA . SER A 1 222 ? 15.054 -6.240 -3.389 1.00 43.00 222 SER A CA 1
ATOM 1774 C C . SER A 1 222 ? 16.522 -5.907 -3.188 1.00 43.00 222 SER A C 1
ATOM 1776 O O . SER A 1 222 ? 17.069 -5.290 -4.069 1.00 43.00 222 SER A O 1
ATOM 1778 N N . ASN A 1 223 ? 17.217 -6.382 -2.145 1.00 36.66 223 ASN A N 1
ATOM 1779 C CA . ASN A 1 223 ? 18.652 -6.124 -1.938 1.00 36.66 223 ASN A CA 1
ATOM 1780 C C . ASN A 1 223 ? 19.549 -6.831 -2.957 1.00 36.66 223 ASN A C 1
ATOM 1782 O O . ASN A 1 223 ? 20.558 -6.256 -3.336 1.00 36.66 223 ASN A O 1
ATOM 1786 N N . GLN A 1 224 ? 19.227 -8.041 -3.425 1.00 36.78 224 GLN A N 1
ATOM 1787 C CA . GLN A 1 224 ? 19.957 -8.664 -4.539 1.00 36.78 224 GLN A CA 1
ATOM 1788 C C . GLN A 1 224 ? 19.715 -7.914 -5.850 1.00 36.78 224 GLN A C 1
ATOM 1790 O O . GLN A 1 224 ? 20.649 -7.742 -6.633 1.00 36.78 224 GLN A O 1
ATOM 1795 N N . GLY A 1 225 ? 18.492 -7.422 -6.067 1.00 44.19 225 GLY A N 1
ATOM 1796 C CA . GLY A 1 225 ? 18.173 -6.479 -7.133 1.00 44.19 225 GLY A CA 1
ATOM 1797 C C . GLY A 1 225 ? 18.957 -5.176 -6.979 1.00 44.19 225 GLY A C 1
ATOM 1798 O O . GLY A 1 225 ? 19.652 -4.787 -7.902 1.00 44.19 225 GLY A O 1
ATOM 1799 N N . LEU A 1 226 ? 18.930 -4.550 -5.803 1.00 39.31 226 LEU A N 1
ATOM 1800 C CA . LEU A 1 226 ? 19.555 -3.275 -5.458 1.00 39.31 226 LEU A CA 1
ATOM 1801 C C . LEU A 1 226 ? 21.072 -3.359 -5.563 1.00 39.31 226 LEU A C 1
ATOM 1803 O O . LEU A 1 226 ? 21.677 -2.415 -6.036 1.00 39.31 226 LEU A O 1
ATOM 1807 N N . LEU A 1 227 ? 21.692 -4.474 -5.168 1.00 40.91 227 LEU A N 1
ATOM 1808 C CA . LEU A 1 227 ? 23.131 -4.685 -5.315 1.00 40.91 227 LEU A CA 1
ATOM 1809 C C . LEU A 1 227 ? 23.500 -4.795 -6.798 1.00 40.91 227 LEU A C 1
ATOM 1811 O O . LEU A 1 227 ? 24.431 -4.129 -7.234 1.00 40.91 227 LEU A O 1
ATOM 1815 N N . ASN A 1 228 ? 22.726 -5.553 -7.587 1.00 46.03 228 ASN A N 1
ATOM 1816 C CA . ASN A 1 228 ? 22.890 -5.620 -9.043 1.00 46.03 228 ASN A CA 1
ATOM 1817 C C . ASN A 1 228 ? 22.586 -4.285 -9.737 1.00 46.03 228 ASN A C 1
ATOM 1819 O O . ASN A 1 228 ? 23.180 -3.986 -10.764 1.00 46.03 228 ASN A O 1
ATOM 1823 N N . ILE A 1 229 ? 21.675 -3.478 -9.200 1.00 48.03 229 ILE A N 1
ATOM 1824 C CA . ILE A 1 229 ? 21.270 -2.185 -9.758 1.00 48.03 229 ILE A CA 1
ATOM 1825 C C . ILE A 1 229 ? 22.256 -1.089 -9.371 1.00 48.03 229 ILE A C 1
ATOM 1827 O O . ILE A 1 229 ? 22.582 -0.269 -10.212 1.00 48.03 229 ILE A O 1
ATOM 1831 N N . GLN A 1 230 ? 22.787 -1.099 -8.149 1.00 41.88 230 GLN A N 1
ATOM 1832 C CA . GLN A 1 230 ? 23.889 -0.237 -7.721 1.00 41.88 230 GLN A CA 1
ATOM 1833 C C . GLN A 1 230 ? 25.150 -0.558 -8.527 1.00 41.88 230 GLN A C 1
ATOM 1835 O O . GLN A 1 230 ? 25.793 0.367 -9.001 1.00 41.88 230 GLN A O 1
ATOM 1840 N N . LEU A 1 231 ? 25.451 -1.843 -8.764 1.00 49.09 231 LEU A N 1
ATOM 1841 C CA . LEU A 1 231 ? 26.527 -2.271 -9.667 1.00 49.09 231 LEU A CA 1
ATOM 1842 C C . LEU A 1 231 ? 26.285 -1.805 -11.104 1.00 49.09 231 LEU A C 1
ATOM 1844 O O . LEU A 1 231 ? 27.171 -1.191 -11.675 1.00 49.09 231 LEU A O 1
ATOM 1848 N N . LYS A 1 232 ? 25.086 -2.006 -11.665 1.00 50.59 232 LYS A N 1
ATOM 1849 C CA . LYS A 1 232 ? 24.756 -1.557 -13.029 1.00 50.59 232 LYS A CA 1
ATOM 1850 C C . LYS A 1 232 ? 24.682 -0.039 -13.177 1.00 50.59 232 LYS A C 1
ATOM 1852 O O . LYS A 1 232 ? 24.975 0.473 -14.248 1.00 50.59 232 LYS A O 1
ATOM 1857 N N . PHE A 1 233 ? 24.280 0.685 -12.136 1.00 45.09 233 PHE A N 1
ATOM 1858 C CA . PHE A 1 233 ? 24.267 2.147 -12.115 1.00 45.09 233 PHE A CA 1
ATOM 1859 C C . PHE A 1 233 ? 25.685 2.702 -11.965 1.00 45.09 233 PHE A C 1
ATOM 1861 O O . PHE A 1 233 ? 26.014 3.671 -12.635 1.00 45.09 233 PHE A O 1
ATOM 1868 N N . LEU A 1 234 ? 26.543 2.069 -11.155 1.00 45.75 234 LEU A N 1
ATOM 1869 C CA . LEU A 1 234 ? 27.977 2.374 -11.094 1.00 45.75 234 LEU A CA 1
ATOM 1870 C C . LEU A 1 234 ? 28.668 2.070 -12.428 1.00 45.75 234 LEU A C 1
ATOM 1872 O O . LEU A 1 234 ? 29.418 2.905 -12.904 1.00 45.75 234 LEU A O 1
ATOM 1876 N N . GLU A 1 235 ? 28.352 0.947 -13.069 1.00 55.12 235 GLU A N 1
ATOM 1877 C CA . GLU A 1 235 ? 28.886 0.554 -14.379 1.00 55.12 235 GLU A CA 1
ATOM 1878 C C . GLU A 1 235 ? 28.378 1.479 -15.503 1.00 55.12 235 GLU A C 1
ATOM 1880 O O . GLU A 1 235 ? 29.134 1.860 -16.390 1.00 55.12 235 GLU A O 1
ATOM 1885 N N . ALA A 1 236 ? 27.116 1.922 -15.454 1.00 47.66 236 ALA A N 1
ATOM 1886 C CA . ALA A 1 236 ? 26.581 2.927 -16.377 1.00 47.66 236 ALA A CA 1
ATOM 1887 C C . ALA A 1 236 ? 27.166 4.330 -16.127 1.00 47.66 236 ALA A C 1
ATOM 1889 O O . ALA A 1 236 ? 27.425 5.062 -17.078 1.00 47.66 236 ALA A O 1
ATOM 1890 N N . ALA A 1 237 ? 27.403 4.707 -14.867 1.00 42.03 237 ALA A N 1
ATOM 1891 C CA . ALA A 1 237 ? 28.048 5.969 -14.508 1.00 42.03 237 ALA A CA 1
ATOM 1892 C C . ALA A 1 237 ? 29.543 5.982 -14.873 1.00 42.03 237 ALA A C 1
ATOM 1894 O O . ALA A 1 237 ? 30.051 7.013 -15.301 1.00 42.03 237 ALA A O 1
ATOM 1895 N N . GLU A 1 238 ? 30.233 4.847 -14.752 1.00 47.31 238 GLU A N 1
ATOM 1896 C CA . GLU A 1 238 ? 31.629 4.673 -15.165 1.00 47.31 238 GLU A CA 1
ATOM 1897 C C . GLU A 1 238 ? 31.763 4.710 -16.692 1.00 47.31 2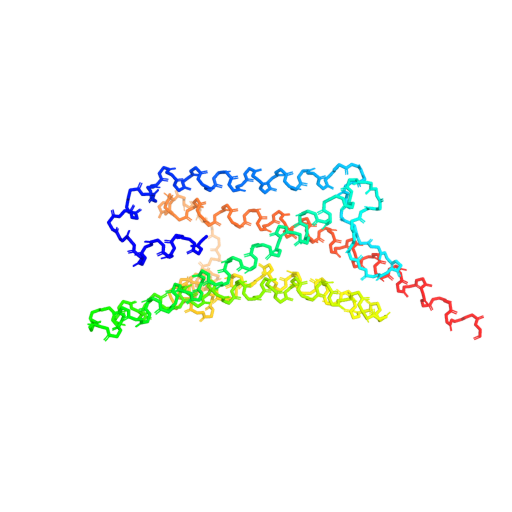38 GLU A C 1
ATOM 1899 O O . GLU A 1 238 ? 32.616 5.423 -17.210 1.00 47.31 238 GLU A O 1
ATOM 1904 N N . ASN A 1 239 ? 30.862 4.051 -17.428 1.00 46.62 239 ASN A N 1
ATOM 1905 C CA . ASN A 1 239 ? 30.867 4.086 -18.892 1.00 46.62 239 ASN A CA 1
ATOM 1906 C C . ASN A 1 239 ? 30.508 5.471 -19.461 1.00 46.62 239 ASN A C 1
ATOM 1908 O O . ASN A 1 239 ? 31.141 5.908 -20.416 1.00 46.62 239 ASN A O 1
ATOM 1912 N N . ASN A 1 240 ? 29.569 6.199 -18.848 1.00 44.59 240 ASN A N 1
ATOM 1913 C CA . ASN A 1 240 ? 29.237 7.568 -19.264 1.00 44.59 240 ASN A CA 1
ATOM 1914 C C . ASN A 1 240 ? 30.282 8.610 -18.812 1.00 44.59 240 ASN A C 1
ATOM 1916 O O . ASN A 1 240 ? 30.375 9.676 -19.410 1.00 44.59 240 ASN A O 1
ATOM 1920 N N . GLY A 1 241 ? 31.078 8.321 -17.776 1.00 39.09 241 GLY A N 1
ATOM 1921 C CA . GLY A 1 241 ? 32.179 9.182 -17.323 1.00 39.09 241 GLY A CA 1
ATOM 1922 C C . GLY A 1 241 ? 33.467 9.053 -18.148 1.00 39.09 241 GLY A C 1
ATOM 1923 O O . GLY A 1 241 ? 34.364 9.883 -18.009 1.00 39.09 241 GLY A O 1
ATOM 1924 N N . ILE A 1 242 ? 33.576 8.034 -19.007 1.00 37.06 242 ILE A N 1
ATOM 1925 C CA . ILE A 1 242 ? 34.729 7.829 -19.901 1.00 37.06 242 ILE A CA 1
ATOM 1926 C C . ILE A 1 242 ? 34.583 8.616 -21.219 1.00 37.06 242 ILE A C 1
ATOM 1928 O O . ILE A 1 242 ? 35.598 8.933 -21.842 1.00 37.06 242 ILE A O 1
ATOM 1932 N N . ASP A 1 243 ? 33.366 9.012 -21.607 1.00 38.16 243 ASP A N 1
ATOM 1933 C CA . ASP A 1 243 ? 33.129 9.791 -22.833 1.00 38.16 243 ASP A CA 1
ATOM 1934 C C . ASP A 1 243 ? 33.380 11.307 -22.666 1.00 38.16 243 ASP A C 1
ATOM 1936 O O . ASP A 1 243 ? 33.678 11.977 -23.649 1.00 38.16 243 ASP A O 1
ATOM 1940 N N . GLU A 1 244 ? 33.381 11.859 -21.444 1.00 36.62 244 GLU A N 1
ATOM 1941 C CA . GLU A 1 244 ? 33.736 13.278 -21.196 1.00 36.62 244 GLU A CA 1
ATOM 1942 C C . GLU A 1 244 ? 35.252 13.542 -21.0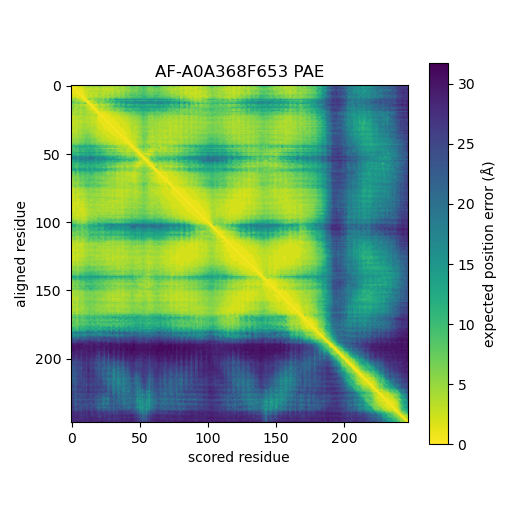53 1.00 36.62 244 GLU A C 1
ATOM 1944 O O . GLU A 1 244 ? 35.670 14.684 -20.881 1.00 36.62 244 GLU A O 1
ATOM 1949 N N . LEU A 1 245 ? 36.104 12.512 -21.132 1.00 34.47 245 LEU A N 1
ATOM 1950 C CA . LEU A 1 245 ? 37.570 12.634 -21.004 1.00 34.47 245 LEU A CA 1
ATOM 1951 C C . LEU A 1 245 ? 38.326 12.382 -22.319 1.00 34.47 245 LEU A C 1
ATOM 1953 O O . LEU A 1 245 ? 39.546 12.190 -22.303 1.00 34.47 245 LEU A O 1
ATOM 1957 N N . LYS A 1 246 ? 37.615 12.372 -23.454 1.00 34.91 246 LYS A N 1
ATOM 1958 C CA . LYS A 1 246 ? 38.188 12.080 -24.776 1.00 34.91 246 LYS A CA 1
ATOM 1959 C C . LYS A 1 246 ? 38.023 13.168 -25.839 1.00 34.91 246 LYS A C 1
ATOM 1961 O O . LYS A 1 246 ? 38.464 12.922 -26.961 1.00 34.91 246 LYS A O 1
ATOM 1966 N N . ASP A 1 247 ? 37.508 14.338 -25.468 1.00 35.69 247 ASP A N 1
ATOM 1967 C CA . ASP A 1 247 ? 37.501 15.552 -26.299 1.00 35.69 247 ASP A CA 1
ATOM 1968 C C . ASP A 1 247 ? 38.273 16.703 -25.632 1.00 35.69 247 ASP A C 1
ATOM 1970 O O . ASP A 1 247 ? 38.067 16.948 -24.419 1.00 35.69 247 ASP A O 1
#

Radius of gyration: 22.92 Å; Cα contacts (8 Å, |Δi|>4): 149; chains: 1; bounding box: 61×38×58 Å

Foldseek 3Di:
DLVLLLCCLPPVPCSCVCDDPVNVVVVVVVVVVVVVVLVVLCVDPQLHFAQDLVQLATAGHPDPNVVVCCPVVLPPVLVVVLVPRLVSLVVSLVSLVVVCVVDVVSVVVCVQCVLVSVLSNVLSVLSVQQSVLQVVLNVDSDSVSSNCSNLVSVVCSLCSSVVSCCVRPPPVVVVVVVVVVVVVVVVVPDPDDDDDDDPDDDDPCPVVVVSVVVSCVVVVVSVVSVVVSVVSNVVSVVVVVVVVVPD

Mean predicted aligned error: 13.06 Å

Organism: Ancylostoma caninum (NCBI:txid29170)

Secondary structure (DSSP, 8-state):
-HHHHHHHHH-HHHHHHHS-HHHHHHHHHHHHHHHHHHHHHTTSTT--EEEETTTTEEEE-SSHHHHHHIIIIIIIIHHHHHHHHHHHHHHHHHHHHHHHHH-HHHHHHHHHHHHHHHHHHHHHHHHHHHHHHHHHHTT---HHHHHIIIIIHHHHHHHHHHHHHHHH-HHHHHHHHHHHHHHHHHHTS-SS------SS-STTHHHHHHHHHHHHHHHHHHHHHHHHHHHHHHHHHHHHHHGGG--

Sequence (247 aa):
MSLNRLTSLIVPTSYLKIFTPRNTAVIVIATWAFSFTTCSMLLIDGCNFNFIGSEAEFAFSDSRCGQLIARYVDIAYNTVLVVTVIPIDILSLFLLHKFAKKRAECTRYLRKEKPWFIQTLLNSLVFACMLVSFHVAVFFDNALARFMMTTVAWELWLMSPQIIALILLQDTRRAYLQLFGCLKKKTTNVVDPVMDESAMSLRKSVFRSSITLCHLNIILLSNQGLLNIQLKFLEAAENNGIDELKD

Solvent-accessible surface area (backbone atoms only — not comparable to full-atom values): 13583 Å² total; per-residue (Å²): 113,54,66,61,54,35,38,52,70,76,37,58,80,54,30,66,70,64,65,31,76,66,53,47,48,50,54,50,52,52,51,51,52,50,52,50,51,59,55,55,52,36,72,38,89,51,28,31,76,42,75,40,75,92,67,32,39,78,44,54,31,91,37,77,54,7,51,47,44,46,52,50,53,59,47,48,46,46,50,52,47,50,69,50,48,49,56,43,37,51,50,37,53,49,52,53,52,58,51,24,76,75,31,76,73,39,40,59,51,41,72,67,47,46,43,61,57,50,42,51,44,51,46,53,49,43,47,48,51,28,54,50,30,49,67,53,25,75,79,47,89,49,46,70,57,20,35,47,34,39,54,51,32,50,54,50,42,73,47,35,64,61,54,44,42,51,73,53,33,65,68,57,35,49,54,52,52,50,50,54,50,51,48,58,56,48,67,75,69,56,88,80,87,83,90,82,90,84,88,85,86,69,89,65,50,71,73,52,48,55,58,50,52,51,48,46,50,52,48,48,53,43,45,55,47,46,52,54,46,52,50,47,48,49,51,50,51,52,60,60,58,56,66,74,74,76,119

pLDDT: mean 72.09, std 19.34, range [29.66, 93.62]

InterPro domains:
  IPR017452 GPCR, rhodopsin-like, 7TM [PS50262] (1-94)
  IPR019430 7TM GPCR, serpentine receptor class x (Srx) [PF10328] (1-157)

Nearest PDB structures (foldseek):
  5o0t-assembly1_A  TM=3.910E-01  e=3.379E+00  Cylindrospermum stagnale PCC 7417